Protein AF-A0A7X7JDM5-F1 (afdb_monomer)

Mean predicted aligned error: 3.54 Å

Nearest PDB structures (foldseek):
  2af5-assembly1_A  TM=2.008E-01  e=2.464E-03  Borreliella burgdorferi
  6idc-assembly1_A-2  TM=2.514E-01  e=3.169E-02  Borreliella burgdorferi
  3cka-assembly1_A  TM=1.750E-01  e=9.526E-03  Borreliella burgdorferi
  2oy8-assembly1_A  TM=1.590E-01  e=1.495E-02  Borreliella burgdorferi
  2oy5-assembly1_O  TM=1.829E-01  e=4.499E-02  Borreliella burgdorferi

Radius of gyration: 18.06 Å; Cα contacts (8 Å, |Δi|>4): 677; chains: 1; bounding box: 45×41×47 Å

Solvent-accessible surface area (backbone atoms only — not comparable to full-atom values): 13714 Å² total; per-residue (Å²): 126,82,76,71,42,27,34,27,37,11,49,51,36,39,36,41,38,48,88,59,47,26,42,39,38,36,57,38,81,92,75,41,22,31,38,42,37,34,24,36,46,84,77,36,23,23,43,29,39,39,37,28,26,54,60,33,65,50,80,84,40,59,49,81,43,78,42,29,20,34,69,31,99,68,72,48,55,72,44,72,72,42,44,67,43,51,75,29,71,51,55,46,78,44,69,52,100,65,31,32,38,43,36,37,76,89,70,54,69,47,62,21,37,60,59,44,74,59,58,78,65,68,30,60,46,80,60,67,68,33,47,97,89,40,38,28,59,33,61,49,28,44,56,26,25,74,43,79,38,68,56,99,89,34,61,34,36,41,38,39,20,54,91,52,38,41,36,37,42,36,58,53,95,98,45,54,42,36,36,38,24,30,31,44,68,39,74,56,29,40,38,36,35,69,45,30,37,40,61,78,25,24,27,36,43,85,54,35,48,61,59,61,50,83,62,84,80,65,78,83,59,48,37,77,89,30,42,36,78,56,96,70,36,40,28,30,7,45,64,48,77,39,52,54,38,41,32,30,23,30,65,96,81,39,74,45,75,50,54,59,61,91,127

Structure (mmCIF, N/CA/C/O backbone):
data_AF-A0A7X7JDM5-F1
#
_entry.id   AF-A0A7X7JDM5-F1
#
loop_
_atom_site.group_PDB
_atom_site.id
_atom_site.type_symbol
_atom_site.label_atom_id
_atom_site.label_alt_id
_atom_site.label_comp_id
_atom_site.label_asym_id
_atom_site.label_entity_id
_atom_site.label_seq_id
_atom_site.pdbx_PDB_ins_code
_atom_site.Cartn_x
_atom_site.Cartn_y
_atom_site.Cartn_z
_atom_site.occupancy
_atom_site.B_iso_or_equiv
_atom_site.auth_seq_id
_atom_site.auth_comp_id
_atom_site.auth_asym_id
_atom_site.auth_atom_id
_atom_site.pdbx_PDB_model_num
ATOM 1 N N . MET A 1 1 ? 1.229 -15.085 21.191 1.00 55.16 1 MET A N 1
ATOM 2 C CA . MET A 1 1 ? 2.298 -15.126 20.167 1.00 55.16 1 MET A CA 1
ATOM 3 C C . MET A 1 1 ? 2.281 -13.781 19.463 1.00 55.16 1 MET A C 1
ATOM 5 O O . MET A 1 1 ? 1.194 -13.243 19.312 1.00 55.16 1 MET A O 1
ATOM 9 N N . SER A 1 2 ? 3.430 -13.193 19.130 1.00 82.12 2 SER A N 1
ATOM 10 C CA . SER A 1 2 ? 3.465 -11.949 18.348 1.00 82.12 2 SER A CA 1
ATOM 11 C C . SER A 1 2 ? 3.088 -12.244 16.898 1.00 82.12 2 SER A C 1
ATOM 13 O O . SER A 1 2 ? 3.477 -13.289 16.378 1.00 82.12 2 SER A O 1
ATOM 15 N N . VAL A 1 3 ? 2.356 -11.338 16.253 1.00 92.88 3 VAL A N 1
ATOM 16 C CA . VAL A 1 3 ? 2.038 -11.444 14.824 1.00 92.88 3 VAL A CA 1
ATOM 17 C C . VAL A 1 3 ? 3.336 -11.318 14.014 1.00 92.88 3 VAL A C 1
ATOM 19 O O . VAL A 1 3 ? 4.064 -10.343 14.209 1.00 92.88 3 VAL A O 1
ATOM 22 N N . PRO A 1 4 ? 3.679 -12.293 13.151 1.00 94.88 4 PRO A N 1
ATOM 23 C CA . PRO A 1 4 ? 4.859 -12.203 12.294 1.00 94.88 4 PRO A CA 1
ATOM 24 C C . PRO A 1 4 ? 4.813 -11.004 11.341 1.00 94.88 4 PRO A C 1
ATOM 26 O O . PRO A 1 4 ? 3.735 -10.556 10.944 1.00 94.88 4 PRO A O 1
ATOM 29 N N . TYR A 1 5 ? 5.981 -10.534 10.901 1.00 97.75 5 TYR A N 1
ATOM 30 C CA . TYR A 1 5 ? 6.046 -9.566 9.809 1.00 97.75 5 TYR A CA 1
ATOM 31 C C . TYR A 1 5 ? 5.529 -10.193 8.518 1.00 97.75 5 TYR A C 1
ATOM 33 O O . TYR A 1 5 ? 5.854 -11.340 8.179 1.00 97.75 5 TYR A O 1
ATOM 41 N N . GLY A 1 6 ? 4.694 -9.442 7.817 1.00 98.19 6 GLY A N 1
ATOM 42 C CA . GLY A 1 6 ? 3.984 -9.978 6.676 1.00 98.19 6 GLY A CA 1
ATOM 43 C C . GLY A 1 6 ? 2.835 -9.111 6.206 1.00 98.19 6 GLY A C 1
ATOM 44 O O . GLY A 1 6 ? 2.530 -8.061 6.773 1.00 98.19 6 GLY A O 1
ATOM 45 N N . VAL A 1 7 ? 2.202 -9.603 5.151 1.00 98.75 7 VAL A N 1
ATOM 46 C CA . VAL A 1 7 ? 0.957 -9.089 4.593 1.00 98.75 7 VAL A CA 1
ATOM 47 C C . VAL A 1 7 ? -0.150 -10.082 4.917 1.00 98.75 7 VAL A C 1
ATOM 49 O O . VAL A 1 7 ? -0.008 -11.272 4.641 1.00 98.75 7 VAL A O 1
ATOM 52 N N . TYR A 1 8 ? -1.257 -9.589 5.458 1.00 98.75 8 TYR A N 1
ATOM 53 C CA . TYR A 1 8 ? -2.436 -10.360 5.826 1.00 98.75 8 TYR A CA 1
ATOM 54 C C . TYR A 1 8 ? -3.648 -9.806 5.092 1.00 98.75 8 TYR A C 1
ATOM 56 O O . TYR A 1 8 ? -3.922 -8.610 5.164 1.00 98.75 8 TYR A O 1
ATOM 64 N N . ILE A 1 9 ? -4.391 -10.666 4.400 1.00 98.88 9 ILE A N 1
ATOM 65 C CA . ILE A 1 9 ? -5.474 -10.242 3.510 1.00 98.88 9 ILE A CA 1
ATOM 66 C C . ILE A 1 9 ? -6.743 -11.020 3.839 1.00 98.88 9 ILE A C 1
ATOM 68 O O . ILE A 1 9 ? -6.756 -12.250 3.875 1.00 98.88 9 ILE A O 1
ATOM 72 N N . GLY A 1 10 ? -7.823 -10.289 4.092 1.00 98.56 10 GLY A N 1
ATOM 73 C CA . GLY A 1 10 ? -9.180 -10.807 4.210 1.00 98.56 10 GLY A CA 1
ATOM 74 C C . GLY A 1 10 ? -10.075 -10.234 3.115 1.00 98.56 10 GLY A C 1
ATOM 75 O O . GLY A 1 10 ? -9.623 -9.504 2.237 1.00 98.56 10 GLY A O 1
ATOM 76 N N . ARG A 1 11 ? -11.370 -10.559 3.155 1.00 98.19 11 ARG A N 1
ATOM 77 C CA . ARG A 1 11 ? -12.345 -10.055 2.169 1.00 98.19 11 ARG A CA 1
ATOM 78 C C . ARG A 1 11 ? -12.493 -8.533 2.224 1.00 98.19 11 ARG A C 1
ATOM 80 O O . ARG A 1 11 ? -12.525 -7.883 1.185 1.00 98.19 11 ARG A O 1
ATOM 87 N N . ASP A 1 12 ? -12.568 -8.000 3.437 1.00 98.25 12 ASP A N 1
ATOM 88 C CA . ASP A 1 12 ? -12.869 -6.595 3.724 1.00 98.25 12 ASP A CA 1
ATOM 89 C C . ASP A 1 12 ? -11.773 -5.950 4.587 1.00 98.25 12 ASP A C 1
ATOM 91 O O . ASP A 1 12 ? -11.986 -4.893 5.170 1.00 98.25 12 ASP A O 1
ATOM 95 N N . VAL A 1 13 ? -10.592 -6.579 4.668 1.00 98.62 13 VAL A N 1
ATOM 96 C CA . VAL A 1 13 ? -9.445 -6.104 5.452 1.00 98.62 13 VAL A CA 1
ATOM 97 C C . VAL A 1 13 ? -8.118 -6.432 4.759 1.00 98.62 13 VAL A C 1
ATOM 99 O O . VAL A 1 13 ? -7.996 -7.461 4.094 1.00 98.62 13 VAL A O 1
ATOM 102 N N . GLU A 1 14 ? -7.115 -5.582 4.944 1.00 98.69 14 GLU A N 1
ATOM 103 C CA . GLU A 1 14 ? -5.720 -5.827 4.573 1.00 98.69 14 GLU A CA 1
ATOM 104 C C . GLU A 1 14 ? -4.796 -5.194 5.604 1.00 98.69 14 GLU A C 1
ATOM 106 O O . GLU A 1 14 ? -4.995 -4.041 5.980 1.00 98.69 14 GLU A O 1
ATOM 111 N N . VAL A 1 15 ? -3.802 -5.939 6.079 1.00 98.75 15 VAL A N 1
ATOM 112 C CA . VAL A 1 15 ? -2.857 -5.478 7.097 1.00 98.75 15 VAL A CA 1
ATOM 113 C C . VAL A 1 15 ? -1.441 -5.812 6.661 1.00 98.75 15 VAL A C 1
ATOM 115 O O . VAL A 1 15 ? -1.141 -6.962 6.356 1.00 98.75 15 VAL A O 1
ATOM 118 N N . VAL A 1 16 ? -0.550 -4.826 6.685 1.00 98.75 16 VAL A N 1
ATOM 119 C CA . VAL A 1 16 ? 0.894 -5.040 6.563 1.00 98.75 16 VAL A CA 1
ATOM 120 C C . VAL A 1 16 ? 1.554 -4.732 7.899 1.00 98.75 16 VAL A C 1
ATOM 122 O O . VAL A 1 16 ? 1.353 -3.657 8.462 1.00 98.75 16 VAL A O 1
ATOM 125 N N . VAL A 1 17 ? 2.323 -5.690 8.414 1.00 98.50 17 VAL A N 1
ATOM 126 C CA . VAL A 1 17 ? 3.013 -5.612 9.707 1.00 98.50 17 VAL A CA 1
ATOM 127 C C . VAL A 1 17 ? 4.519 -5.595 9.458 1.00 98.50 17 VAL A C 1
ATOM 129 O O . VAL A 1 17 ? 5.059 -6.516 8.842 1.00 98.50 17 VAL A O 1
ATOM 132 N N . THR A 1 18 ? 5.205 -4.566 9.954 1.00 98.31 18 THR A N 1
ATOM 133 C CA . THR A 1 18 ? 6.674 -4.443 9.922 1.00 98.31 18 THR A CA 1
ATOM 134 C C . THR A 1 18 ? 7.222 -4.248 11.334 1.00 98.31 18 THR A C 1
ATOM 136 O O . THR A 1 18 ? 6.468 -4.255 12.297 1.00 98.31 18 THR A O 1
ATOM 139 N N . ALA A 1 19 ? 8.534 -4.062 11.495 1.00 97.06 19 ALA A N 1
ATOM 140 C CA . ALA A 1 19 ? 9.116 -3.834 12.818 1.00 97.06 19 ALA A CA 1
ATOM 141 C C . ALA A 1 19 ? 8.667 -2.517 13.480 1.00 97.06 19 ALA A C 1
ATOM 143 O O . ALA A 1 19 ? 8.583 -2.457 14.703 1.00 97.06 19 ALA A O 1
ATOM 144 N N . GLN A 1 20 ? 8.414 -1.468 12.691 1.00 95.94 20 GLN A N 1
ATOM 145 C CA . GLN A 1 20 ? 8.077 -0.133 13.204 1.00 95.94 20 GLN A CA 1
ATOM 146 C C . GLN A 1 20 ? 6.612 0.213 12.968 1.00 95.94 20 GLN A C 1
ATOM 148 O O . GLN A 1 20 ? 5.929 0.664 13.879 1.00 95.94 20 GLN A O 1
ATOM 153 N N . HIS A 1 21 ? 6.094 -0.064 11.772 1.00 97.88 21 HIS A N 1
ATOM 154 C CA . HIS A 1 21 ? 4.777 0.403 11.357 1.00 97.88 21 HIS A CA 1
ATOM 155 C C . HIS A 1 21 ? 3.860 -0.740 10.948 1.00 97.88 21 HIS A C 1
ATOM 157 O O . HIS A 1 21 ? 4.265 -1.657 10.228 1.00 97.88 21 HIS A O 1
ATOM 163 N N . THR A 1 22 ? 2.609 -0.639 11.383 1.00 98.56 22 THR A N 1
ATOM 164 C CA . THR A 1 22 ? 1.521 -1.483 10.906 1.00 98.56 22 THR A CA 1
ATOM 165 C C . THR A 1 22 ? 0.514 -0.600 10.190 1.00 98.56 22 THR A C 1
ATOM 167 O O . THR A 1 22 ? 0.064 0.403 10.746 1.00 98.56 22 THR A O 1
ATOM 170 N N . ILE A 1 23 ? 0.167 -0.959 8.956 1.00 98.81 23 ILE A N 1
ATOM 171 C CA . ILE A 1 23 ? -0.891 -0.287 8.200 1.00 98.81 23 ILE A CA 1
ATOM 172 C C . ILE A 1 23 ? -2.045 -1.265 8.050 1.00 98.81 23 ILE A C 1
ATOM 174 O O . ILE A 1 23 ? -1.833 -2.396 7.621 1.00 98.81 23 ILE A O 1
ATOM 178 N N . ALA A 1 24 ? -3.253 -0.829 8.393 1.00 98.69 24 ALA A N 1
ATOM 179 C CA . ALA A 1 24 ? -4.475 -1.598 8.220 1.00 98.69 24 ALA A CA 1
ATOM 180 C C . ALA A 1 24 ? -5.470 -0.824 7.354 1.00 98.69 24 ALA A C 1
ATOM 182 O O . ALA A 1 24 ? -5.701 0.363 7.573 1.00 98.69 24 ALA A O 1
ATOM 183 N N . PHE A 1 25 ? -6.092 -1.517 6.413 1.00 98.69 25 PHE A N 1
ATOM 184 C CA . PHE A 1 25 ? -7.165 -1.028 5.561 1.00 98.69 25 PHE A CA 1
ATOM 185 C C . PHE A 1 25 ? -8.391 -1.896 5.806 1.00 98.69 25 PHE A C 1
ATOM 187 O O . PHE A 1 25 ? -8.260 -3.117 5.852 1.00 98.69 25 PHE A O 1
ATOM 194 N N . ARG A 1 26 ? -9.578 -1.303 5.939 1.00 98.00 26 ARG A N 1
ATOM 195 C CA . ARG A 1 26 ? -10.828 -2.069 5.994 1.00 98.00 26 ARG A CA 1
ATOM 196 C C . ARG A 1 26 ? -11.996 -1.387 5.306 1.00 98.00 26 ARG A C 1
ATOM 198 O O . ARG A 1 26 ? -12.042 -0.161 5.181 1.00 98.00 26 ARG A O 1
ATOM 205 N N . ARG A 1 27 ? -12.985 -2.198 4.949 1.00 98.06 27 ARG A N 1
ATOM 206 C CA . ARG A 1 27 ? -14.367 -1.773 4.735 1.00 98.06 27 ARG A CA 1
ATOM 207 C C . ARG A 1 27 ? -15.170 -2.102 5.988 1.00 98.06 27 ARG A C 1
ATOM 209 O O . ARG A 1 27 ? -15.166 -3.244 6.425 1.00 98.06 27 ARG A O 1
ATOM 216 N N . SER A 1 28 ? -15.868 -1.105 6.527 1.00 96.56 28 SER A N 1
ATOM 217 C CA . SER A 1 28 ? -16.866 -1.309 7.576 1.00 96.56 28 SER A CA 1
ATOM 218 C C . SER A 1 28 ? -18.257 -1.313 6.959 1.00 96.56 28 SER A C 1
ATOM 220 O O . SER A 1 28 ? -18.746 -0.266 6.520 1.00 96.56 28 SER A O 1
ATOM 222 N N . ASP A 1 29 ? -18.908 -2.474 6.937 1.00 88.31 29 ASP A N 1
ATOM 223 C CA . ASP A 1 29 ? -20.275 -2.599 6.415 1.00 88.31 29 ASP A CA 1
ATOM 224 C C . ASP A 1 29 ? -21.292 -2.002 7.393 1.00 88.31 29 ASP A C 1
ATOM 226 O O . ASP A 1 29 ? -22.235 -1.323 6.987 1.00 88.31 29 ASP A O 1
ATOM 230 N N . ALA A 1 30 ? -21.067 -2.195 8.697 1.00 90.56 30 ALA A N 1
ATOM 231 C CA . ALA A 1 30 ? -21.907 -1.618 9.743 1.00 90.56 30 ALA A CA 1
ATOM 232 C C . ALA A 1 30 ? -21.808 -0.084 9.780 1.00 90.56 30 ALA A C 1
ATOM 234 O O . ALA A 1 30 ? -22.804 0.600 10.022 1.00 90.56 30 ALA A O 1
ATOM 235 N N . GLY A 1 31 ? -20.607 0.455 9.541 1.00 90.19 31 GLY A N 1
ATOM 236 C CA . GLY A 1 31 ? -20.342 1.891 9.531 1.00 90.19 31 GLY A CA 1
ATOM 237 C C . GLY A 1 31 ? -20.586 2.582 8.186 1.00 90.19 31 GLY A C 1
ATOM 238 O O . GLY A 1 31 ? -20.735 3.804 8.154 1.00 90.19 31 GLY A O 1
ATOM 239 N N . GLY A 1 32 ? -20.619 1.834 7.079 1.00 94.44 32 GLY A N 1
ATOM 240 C CA . GLY A 1 32 ? -20.774 2.379 5.727 1.00 94.44 32 GLY A CA 1
ATOM 241 C C . GLY A 1 32 ? -19.583 3.222 5.255 1.00 94.44 32 GLY A C 1
ATOM 242 O O . GLY A 1 32 ? -19.769 4.186 4.507 1.00 94.44 32 GLY A O 1
ATOM 243 N N . PHE A 1 33 ? -18.364 2.903 5.700 1.00 96.69 33 PHE A N 1
ATOM 244 C CA . PHE A 1 33 ? -17.143 3.647 5.369 1.00 96.69 33 PHE A CA 1
ATOM 245 C C . PHE A 1 33 ? -15.963 2.724 5.046 1.00 96.69 33 PHE A C 1
ATOM 247 O O . PHE A 1 33 ? -15.939 1.553 5.419 1.00 96.69 33 PHE A O 1
ATOM 254 N N . LEU A 1 34 ? -14.955 3.274 4.370 1.00 98.00 34 LEU A N 1
ATOM 255 C CA . LEU A 1 34 ? -13.611 2.697 4.311 1.00 98.00 34 LEU A CA 1
ATOM 256 C C . LEU A 1 34 ? -12.733 3.354 5.368 1.00 98.00 34 LEU A C 1
ATOM 258 O O . LEU A 1 34 ? -12.869 4.556 5.600 1.00 98.00 34 LEU A O 1
ATOM 262 N N . GLU A 1 35 ? -11.832 2.595 5.978 1.00 98.19 35 GLU A N 1
ATOM 263 C CA . GLU A 1 35 ? -10.876 3.090 6.965 1.00 98.19 35 GLU A CA 1
ATOM 264 C C . GLU A 1 35 ? -9.454 2.653 6.614 1.00 98.19 35 GLU A C 1
ATOM 266 O O . GLU A 1 35 ? -9.226 1.488 6.303 1.00 98.19 35 GLU A O 1
ATOM 271 N N . SER A 1 36 ? -8.508 3.586 6.698 1.00 98.56 36 SER A N 1
ATOM 272 C CA . SER A 1 36 ? -7.077 3.293 6.771 1.00 98.56 36 SER A CA 1
ATOM 273 C C . SER A 1 36 ? -6.555 3.708 8.133 1.00 98.56 36 SER A C 1
ATOM 275 O O . SER A 1 36 ? -6.893 4.796 8.607 1.00 98.56 36 SER A O 1
ATOM 277 N N . THR A 1 37 ? -5.655 2.917 8.697 1.00 98.38 37 THR A N 1
ATOM 278 C CA . THR A 1 37 ? -5.018 3.181 9.984 1.00 98.38 37 THR A CA 1
ATOM 279 C C . THR A 1 37 ? -3.521 2.917 9.885 1.00 98.38 37 THR A C 1
ATOM 281 O O . THR A 1 37 ? -3.113 1.880 9.372 1.00 98.38 37 THR A O 1
ATOM 284 N N . LEU A 1 38 ? -2.714 3.839 10.404 1.00 98.62 38 LEU A N 1
ATOM 285 C CA . LEU A 1 38 ? -1.277 3.695 10.617 1.00 98.62 38 LEU A CA 1
ATOM 286 C C . LEU A 1 38 ? -1.004 3.621 12.120 1.00 98.62 38 LEU A C 1
ATOM 288 O O . LEU A 1 38 ? -1.433 4.500 12.874 1.00 98.62 38 LEU A O 1
ATOM 292 N N . LEU A 1 39 ? -0.270 2.596 12.535 1.00 98.00 39 LEU A N 1
ATOM 293 C CA . LEU A 1 39 ? 0.058 2.302 13.926 1.00 98.00 39 LEU A CA 1
ATOM 294 C C . LEU A 1 39 ? 1.567 2.207 14.126 1.00 98.00 39 LEU A C 1
ATOM 296 O O . LEU A 1 39 ? 2.280 1.742 13.232 1.00 98.00 39 LEU A O 1
ATOM 300 N N . ASP A 1 40 ? 2.017 2.535 15.334 1.00 96.81 40 ASP A N 1
ATOM 301 C CA . ASP A 1 40 ? 3.272 1.992 15.852 1.00 96.81 40 ASP A CA 1
ATOM 302 C C . ASP A 1 40 ? 3.071 0.498 16.142 1.00 96.81 40 ASP A C 1
ATOM 304 O O . ASP A 1 40 ? 2.094 0.105 16.780 1.00 96.81 40 ASP A O 1
ATOM 308 N N . THR A 1 41 ? 3.966 -0.358 15.652 1.00 96.12 41 THR A N 1
ATOM 309 C CA . THR A 1 41 ? 3.780 -1.815 15.772 1.00 96.12 41 THR A CA 1
ATOM 310 C C . THR A 1 41 ? 4.027 -2.318 17.189 1.00 96.12 41 THR A C 1
ATOM 312 O O . THR A 1 41 ? 3.394 -3.282 17.614 1.00 96.12 41 THR A O 1
ATOM 315 N N . ALA A 1 42 ? 4.939 -1.691 17.931 1.00 93.12 42 ALA A N 1
ATOM 316 C CA . ALA A 1 42 ? 5.314 -2.156 19.259 1.00 93.12 42 ALA A CA 1
ATOM 317 C C . ALA A 1 42 ? 4.255 -1.791 20.308 1.00 93.12 42 ALA A C 1
ATOM 319 O O . ALA A 1 42 ? 3.949 -2.609 21.176 1.00 93.12 42 ALA A O 1
ATOM 320 N N . SER A 1 43 ? 3.697 -0.579 20.236 1.00 92.69 43 SER A N 1
ATOM 321 C CA . SER A 1 43 ? 2.680 -0.091 21.174 1.00 92.69 43 SER A CA 1
ATOM 322 C C . SER A 1 43 ? 1.240 -0.302 20.697 1.00 92.69 43 SER A C 1
ATOM 324 O O . SER A 1 43 ? 0.318 -0.189 21.505 1.00 92.69 43 SER A O 1
ATOM 326 N N . ALA A 1 44 ? 1.038 -0.603 19.407 1.00 92.69 44 ALA A N 1
ATOM 327 C CA . ALA A 1 44 ? -0.261 -0.605 18.727 1.00 92.69 44 ALA A CA 1
ATOM 328 C C . ALA A 1 44 ? -0.989 0.756 18.767 1.00 92.69 44 ALA A C 1
ATOM 330 O O . ALA A 1 44 ? -2.188 0.837 18.488 1.00 92.69 44 ALA A O 1
ATOM 331 N N . GLU A 1 45 ? -0.287 1.839 19.112 1.00 96.12 45 GLU A N 1
ATOM 332 C CA . GLU A 1 45 ? -0.873 3.173 19.190 1.00 96.12 45 GLU A CA 1
ATOM 333 C C . GLU A 1 45 ? -1.119 3.756 17.797 1.00 96.12 45 GLU A C 1
ATOM 335 O O . GLU A 1 45 ? -0.271 3.710 16.905 1.00 96.12 45 GLU A O 1
ATOM 340 N N . CYS A 1 46 ? -2.292 4.361 17.620 1.00 97.81 46 CYS A N 1
ATOM 341 C CA . CYS A 1 46 ? -2.667 5.025 16.382 1.00 97.81 46 CYS A CA 1
ATOM 342 C C . CYS A 1 46 ? -1.840 6.290 16.137 1.00 97.81 46 CYS A C 1
ATOM 344 O O . CYS A 1 46 ? -1.962 7.282 16.859 1.00 97.81 46 CYS A O 1
ATOM 346 N N . ILE A 1 47 ? -1.081 6.284 15.045 1.00 97.62 47 ILE A N 1
ATOM 347 C CA . ILE A 1 47 ? -0.355 7.441 14.515 1.00 97.62 47 ILE A CA 1
ATOM 348 C C . ILE A 1 47 ? -1.253 8.224 13.554 1.00 97.62 47 ILE A C 1
ATOM 350 O O . ILE A 1 47 ? -1.253 9.456 13.542 1.00 97.62 47 ILE A O 1
ATOM 354 N N . GLY A 1 48 ? -2.049 7.516 12.755 1.00 97.81 48 GLY A N 1
ATOM 355 C CA . GLY A 1 48 ? -2.899 8.112 11.737 1.00 97.81 48 GLY A CA 1
ATOM 356 C C . GLY A 1 48 ? -4.127 7.276 11.448 1.00 97.81 48 GLY A C 1
ATOM 357 O O . GLY A 1 48 ? -4.071 6.053 11.472 1.00 97.81 48 GLY A O 1
ATOM 358 N N . VAL A 1 49 ? -5.232 7.936 11.126 1.00 98.06 49 VAL A N 1
ATOM 359 C CA . VAL A 1 49 ? -6.467 7.273 10.712 1.00 98.06 49 VAL A CA 1
ATOM 360 C C . VAL A 1 49 ? -7.221 8.135 9.706 1.00 98.06 49 VAL A C 1
ATOM 362 O O . VAL A 1 49 ? -7.280 9.359 9.839 1.00 98.06 49 VAL A O 1
ATOM 365 N N . CYS A 1 50 ? -7.815 7.500 8.701 1.00 97.69 50 CYS A N 1
ATOM 366 C CA . CYS A 1 50 ? -8.659 8.134 7.699 1.00 97.69 50 CYS A CA 1
ATOM 367 C C . CYS A 1 50 ? -9.902 7.285 7.442 1.00 97.69 50 CYS A C 1
ATOM 369 O O . CYS A 1 50 ? -9.785 6.111 7.111 1.00 97.69 50 CYS A O 1
ATOM 371 N N . ARG A 1 51 ? -11.083 7.895 7.531 1.00 97.19 51 ARG A N 1
ATOM 372 C CA . ARG A 1 51 ? -12.372 7.327 7.154 1.00 97.19 51 ARG A CA 1
ATOM 373 C C . ARG A 1 51 ? -12.974 8.107 5.997 1.00 97.19 51 ARG A C 1
ATOM 375 O O . ARG A 1 51 ? -13.051 9.337 6.040 1.00 97.19 51 ARG A O 1
ATOM 382 N N . THR A 1 52 ? -13.467 7.382 5.006 1.00 97.00 52 THR A N 1
ATOM 383 C CA . THR A 1 52 ? -14.198 7.946 3.868 1.00 97.00 52 THR A CA 1
ATOM 384 C C . THR A 1 52 ? -15.526 7.238 3.693 1.00 97.00 52 THR A C 1
ATOM 386 O O . THR A 1 52 ? -15.562 6.009 3.723 1.00 97.00 52 THR A O 1
ATOM 389 N N . ALA A 1 53 ? -16.592 7.996 3.457 1.00 95.31 53 ALA A N 1
ATOM 390 C CA . ALA A 1 53 ? -17.915 7.444 3.183 1.00 95.31 53 ALA A CA 1
ATOM 391 C C . ALA A 1 53 ? -18.511 8.033 1.890 1.00 95.31 53 ALA A C 1
ATOM 393 O O . ALA A 1 53 ? -18.217 9.189 1.558 1.00 95.31 53 ALA A O 1
ATOM 394 N N . PRO A 1 54 ? -19.377 7.286 1.182 1.00 93.19 54 PRO A N 1
ATOM 395 C CA . PRO A 1 54 ? -19.746 5.890 1.453 1.00 93.19 54 PRO A CA 1
ATOM 396 C C . PRO A 1 54 ? -18.614 4.904 1.113 1.00 93.19 54 PRO A C 1
ATOM 398 O O . PRO A 1 54 ? -17.631 5.274 0.469 1.00 93.19 54 PRO A O 1
ATOM 401 N N . CYS A 1 55 ? -18.742 3.650 1.551 1.00 88.44 55 CYS A N 1
ATOM 402 C CA . CYS A 1 55 ? -17.930 2.566 1.006 1.00 88.44 55 CYS A CA 1
ATOM 403 C C . CYS A 1 55 ? -18.330 2.309 -0.459 1.00 88.44 55 CYS A C 1
ATOM 405 O O . CYS A 1 55 ? -19.510 2.130 -0.762 1.00 88.44 55 CYS A O 1
ATOM 407 N N . CYS A 1 56 ? -17.357 2.287 -1.373 1.00 91.56 56 CYS A N 1
ATOM 408 C CA . CYS A 1 56 ? -17.605 1.980 -2.782 1.00 91.56 56 CYS A CA 1
ATOM 409 C C . CYS A 1 56 ? -16.737 0.809 -3.247 1.00 91.56 56 CY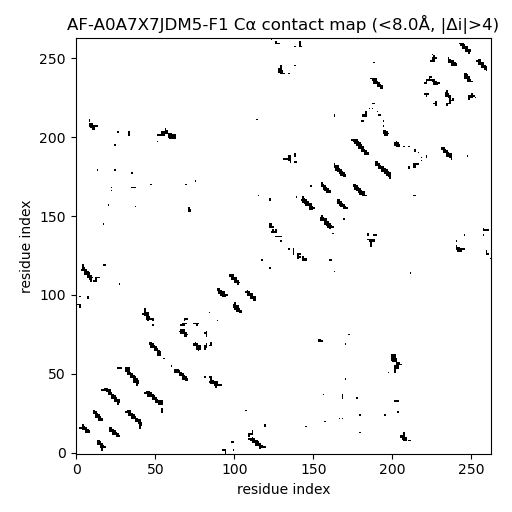S A C 1
ATOM 411 O O . CYS A 1 56 ? -15.566 0.687 -2.878 1.00 91.56 56 CYS A O 1
ATOM 413 N N . THR A 1 57 ? -17.321 -0.022 -4.106 1.00 92.69 57 THR A N 1
ATOM 414 C CA . THR A 1 57 ? -16.639 -1.071 -4.881 1.00 92.69 57 THR A CA 1
ATOM 415 C C . THR A 1 57 ? -16.392 -0.662 -6.329 1.00 92.69 57 THR A C 1
ATOM 417 O O . THR A 1 57 ? -15.807 -1.422 -7.094 1.00 92.69 57 THR A O 1
ATOM 420 N N . GLU A 1 58 ? -16.817 0.543 -6.705 1.00 90.44 58 GLU A N 1
ATOM 421 C CA . GLU A 1 58 ? -16.614 1.131 -8.023 1.00 90.44 58 GLU A CA 1
ATOM 422 C C . GLU A 1 58 ? -15.490 2.169 -7.957 1.00 90.44 58 GLU A C 1
ATOM 424 O O . GLU A 1 58 ? -15.459 3.024 -7.065 1.00 90.44 58 GLU A O 1
ATOM 429 N N . MET A 1 59 ? -14.545 2.088 -8.895 1.00 89.25 59 MET A N 1
ATOM 430 C CA . MET A 1 59 ? -13.469 3.073 -9.012 1.00 89.25 59 MET A CA 1
ATOM 431 C C . MET A 1 59 ? -14.016 4.435 -9.453 1.00 89.25 59 MET A C 1
ATOM 433 O O . MET A 1 59 ? -15.062 4.531 -10.090 1.00 89.25 59 MET A O 1
ATOM 437 N N . ARG A 1 60 ? -13.246 5.496 -9.192 1.00 87.50 60 ARG A N 1
ATOM 438 C CA . ARG A 1 60 ? -13.505 6.887 -9.606 1.00 87.50 60 ARG A CA 1
ATOM 439 C C . ARG A 1 60 ? -14.733 7.527 -8.958 1.00 87.50 60 ARG A C 1
ATOM 441 O O . ARG A 1 60 ? -15.131 8.617 -9.361 1.00 87.50 60 ARG A O 1
ATOM 448 N N . MET A 1 61 ? -15.282 6.895 -7.924 1.00 90.88 61 MET A N 1
ATOM 449 C CA . MET A 1 61 ? -16.352 7.461 -7.112 1.00 90.88 61 MET A CA 1
ATOM 450 C C . MET A 1 61 ? -15.759 8.352 -6.016 1.00 90.88 61 MET A C 1
ATOM 452 O O . MET A 1 61 ? -15.084 7.836 -5.116 1.00 90.88 61 MET A O 1
ATOM 456 N N . PRO A 1 62 ? -15.975 9.682 -6.067 1.00 92.12 62 PRO A N 1
ATOM 457 C CA . PRO A 1 62 ? -15.464 10.569 -5.039 1.00 92.12 62 PRO A CA 1
ATOM 458 C C . PRO A 1 62 ? -16.201 10.319 -3.717 1.00 92.12 62 PRO A C 1
ATOM 460 O O . PRO A 1 62 ? -17.426 10.162 -3.714 1.00 92.12 62 PRO A O 1
ATOM 463 N N . PRO A 1 63 ? -15.490 10.303 -2.581 1.00 93.00 63 PRO A N 1
ATOM 464 C CA . PRO A 1 63 ? -16.141 10.232 -1.284 1.00 93.00 63 PRO A CA 1
ATOM 465 C C . PRO A 1 63 ? -16.965 11.485 -1.013 1.00 93.00 63 PRO A C 1
ATOM 467 O O . PRO A 1 63 ? -16.598 12.601 -1.382 1.00 93.00 63 PRO A O 1
ATOM 470 N N . GLN A 1 64 ? -18.067 11.284 -0.303 1.00 94.62 64 GLN A N 1
ATOM 471 C CA . GLN A 1 64 ? -18.951 12.351 0.153 1.00 94.62 64 GLN A CA 1
ATOM 472 C C . GLN A 1 64 ? -18.457 12.977 1.459 1.00 94.62 64 GLN A C 1
ATOM 474 O O . GLN A 1 64 ? -18.791 14.121 1.760 1.00 94.62 64 GLN A O 1
ATOM 479 N N . SER A 1 65 ? -17.660 12.245 2.242 1.00 94.62 65 SER A N 1
ATOM 480 C CA . SER A 1 65 ? -17.068 12.757 3.474 1.00 94.62 65 SER A CA 1
ATOM 481 C C . SER A 1 65 ? -15.666 12.212 3.724 1.00 94.62 65 SER A C 1
ATOM 483 O O . SER A 1 65 ? -15.327 11.092 3.336 1.00 94.62 65 SER A O 1
ATOM 485 N N . TRP A 1 66 ? -14.874 13.036 4.410 1.00 95.25 66 TRP A N 1
ATOM 486 C CA . TRP A 1 66 ? -13.544 12.717 4.909 1.00 95.25 66 TRP A CA 1
ATOM 487 C C . TRP A 1 66 ? -13.498 12.993 6.397 1.00 95.25 66 TRP A C 1
ATOM 489 O O . TRP A 1 66 ? -13.780 14.110 6.835 1.00 95.25 66 TRP A O 1
ATOM 499 N N . ARG A 1 67 ? -13.097 11.990 7.168 1.00 96.25 67 ARG A N 1
ATOM 500 C CA . ARG A 1 67 ? -12.799 12.142 8.587 1.00 96.25 67 ARG A CA 1
ATOM 501 C C . ARG A 1 67 ? -11.422 11.573 8.837 1.00 96.25 67 ARG A C 1
ATOM 503 O O . ARG A 1 67 ? -11.150 10.454 8.431 1.00 96.25 67 ARG A O 1
ATOM 510 N N . TYR A 1 68 ? -10.533 12.323 9.459 1.00 96.94 68 TYR A N 1
ATOM 511 C CA . TYR A 1 68 ? -9.155 11.883 9.618 1.00 96.94 68 TYR A CA 1
ATOM 512 C C . TYR A 1 68 ? -8.512 12.498 10.847 1.00 96.94 68 TYR A C 1
ATOM 514 O O . TYR A 1 68 ? -8.937 13.547 11.333 1.00 96.94 68 TYR A O 1
ATOM 522 N N . ALA A 1 69 ? -7.463 11.851 11.331 1.00 96.88 69 ALA A N 1
ATOM 523 C CA . ALA A 1 69 ? -6.534 12.420 12.286 1.00 96.88 69 ALA A CA 1
ATOM 524 C C . ALA A 1 69 ? -5.132 11.884 12.021 1.00 96.88 69 ALA A C 1
ATOM 526 O O . ALA A 1 69 ? -4.969 10.750 11.577 1.00 96.88 69 ALA A O 1
ATOM 527 N N . PHE A 1 70 ? -4.122 12.704 12.287 1.00 96.62 70 PHE A N 1
ATOM 528 C CA . PHE A 1 70 ? -2.733 12.322 12.097 1.00 96.62 70 PHE A CA 1
ATOM 529 C C . PHE A 1 70 ? -1.823 13.038 13.089 1.00 96.62 70 PHE A C 1
ATOM 531 O O . PHE A 1 70 ? -1.893 14.263 13.245 1.00 96.62 70 PHE A O 1
ATOM 538 N N . ALA A 1 71 ? -0.958 12.269 13.742 1.00 90.81 71 ALA A N 1
ATOM 539 C CA . ALA A 1 71 ? 0.072 12.745 14.649 1.00 90.81 71 ALA A CA 1
ATOM 540 C C . ALA A 1 71 ? 1.336 13.173 13.874 1.00 90.81 71 ALA A C 1
ATOM 542 O O . ALA A 1 71 ? 2.420 12.636 14.073 1.00 90.81 71 ALA A O 1
ATOM 543 N N . ALA A 1 72 ? 1.209 14.176 12.997 1.00 72.75 72 ALA A N 1
ATOM 544 C CA . ALA A 1 72 ? 2.369 14.967 12.568 1.00 72.75 72 ALA A CA 1
ATOM 545 C C . ALA A 1 72 ? 2.851 15.805 13.761 1.00 72.75 72 ALA A C 1
ATOM 547 O O . ALA A 1 72 ? 2.054 16.064 14.661 1.00 72.75 72 ALA A O 1
ATOM 548 N N . GLY A 1 73 ? 4.097 16.298 13.766 1.00 72.12 73 GLY A N 1
ATOM 549 C CA . GLY A 1 73 ? 4.672 17.074 14.886 1.00 72.12 73 GLY A CA 1
ATOM 550 C C . GLY A 1 73 ? 3.750 18.142 15.513 1.00 72.12 73 GLY A C 1
ATOM 551 O O . GLY A 1 73 ? 3.865 18.434 16.701 1.00 72.12 73 GLY A O 1
ATOM 552 N N . ARG A 1 74 ? 2.769 18.660 14.755 1.00 78.38 74 ARG A N 1
ATOM 553 C CA . ARG A 1 74 ? 1.512 19.201 15.296 1.00 78.38 74 ARG A CA 1
ATOM 554 C C . ARG A 1 74 ? 0.308 18.357 14.826 1.00 78.38 74 ARG A C 1
ATOM 556 O O . ARG A 1 74 ? 0.048 18.346 13.621 1.00 78.38 74 ARG A O 1
ATOM 563 N N . PRO A 1 75 ? -0.468 17.728 15.734 1.00 85.88 75 PRO A N 1
ATOM 564 C CA . PRO A 1 75 ? -1.587 16.884 15.335 1.00 85.88 75 PRO A CA 1
ATOM 565 C C . PRO A 1 75 ? -2.645 17.636 14.527 1.00 85.88 75 PRO A C 1
ATOM 567 O O . PRO A 1 75 ? -3.086 18.726 14.912 1.00 85.88 75 PRO A O 1
ATOM 570 N N . ILE A 1 76 ? -3.096 17.017 13.441 1.00 93.25 76 ILE A N 1
ATOM 571 C CA . ILE A 1 76 ? -4.208 17.489 12.612 1.00 93.25 76 ILE A CA 1
ATOM 572 C C . ILE A 1 76 ? -5.374 16.515 12.724 1.00 93.25 76 ILE A C 1
ATOM 574 O O . ILE A 1 76 ? -5.171 15.312 12.857 1.00 93.25 76 ILE A O 1
ATOM 578 N N . ALA A 1 77 ? -6.599 17.034 12.703 1.00 95.38 77 ALA A N 1
ATOM 579 C CA . ALA A 1 77 ? -7.805 16.217 12.708 1.00 95.38 77 ALA A CA 1
ATOM 580 C C . ALA A 1 77 ? -8.974 16.974 12.074 1.00 95.38 77 ALA A C 1
ATOM 582 O O . ALA A 1 77 ? -9.046 18.198 12.194 1.00 95.38 77 ALA A O 1
ATOM 583 N N . SER A 1 78 ? -9.887 16.242 11.440 1.00 95.44 78 SER A N 1
ATOM 584 C CA . SER A 1 78 ? -11.152 16.776 10.923 1.00 95.44 78 SER A CA 1
ATOM 585 C C . SER A 1 78 ? -12.134 17.129 12.039 1.00 95.44 78 SER A C 1
ATOM 587 O O . SER A 1 78 ? -12.912 18.068 11.907 1.00 95.44 78 SER A O 1
ATOM 589 N N . ASP A 1 79 ? -12.108 16.362 13.131 1.00 95.25 79 ASP A N 1
ATOM 590 C CA . ASP A 1 79 ? -13.017 16.486 14.265 1.00 95.25 79 ASP A CA 1
ATOM 591 C C . ASP A 1 79 ? -12.418 15.863 15.543 1.00 95.25 79 ASP A C 1
ATOM 593 O O . ASP A 1 79 ? -11.386 15.183 15.515 1.00 95.25 79 ASP A O 1
ATOM 597 N N . ASP A 1 80 ? -13.062 16.115 16.686 1.00 96.56 80 ASP A N 1
ATOM 598 C CA . ASP A 1 80 ? -12.581 15.663 17.996 1.00 96.56 80 ASP A CA 1
ATOM 599 C C . ASP A 1 80 ? -12.691 14.147 18.205 1.00 96.56 80 ASP A C 1
ATOM 601 O O . ASP A 1 80 ? -11.953 13.588 19.015 1.00 96.56 80 ASP A O 1
ATOM 605 N N . GLU A 1 81 ? -13.593 13.456 17.504 1.00 95.06 81 GLU A N 1
ATOM 606 C CA . GLU A 1 81 ? -13.683 11.998 17.595 1.00 95.06 81 GLU 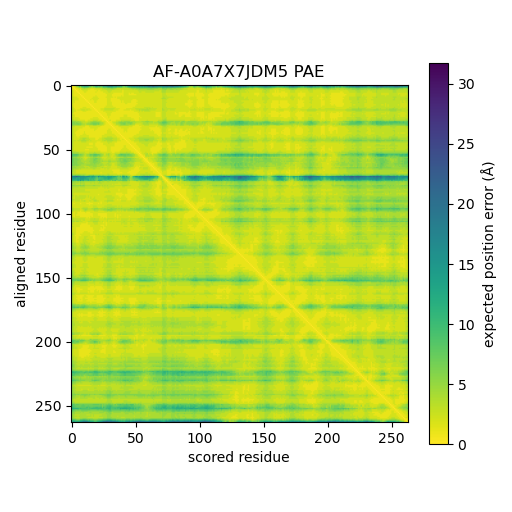A CA 1
ATOM 607 C C . GLU A 1 81 ? -12.458 11.357 16.946 1.00 95.06 81 GLU A C 1
ATOM 609 O O . GLU A 1 81 ? -11.803 10.545 17.595 1.00 95.06 81 GLU A O 1
ATOM 614 N N . MET A 1 82 ? -12.090 11.795 15.738 1.00 96.62 82 MET A N 1
ATOM 615 C CA . MET A 1 82 ? -10.882 11.317 15.065 1.00 96.62 82 MET A CA 1
ATOM 616 C C . MET A 1 82 ? -9.625 11.662 15.865 1.00 96.62 82 MET A C 1
ATOM 618 O O . MET A 1 82 ? -8.748 10.819 16.033 1.00 96.62 82 MET A O 1
ATOM 622 N N . ARG A 1 83 ? -9.547 12.874 16.438 1.00 96.44 83 ARG A N 1
ATOM 623 C CA . ARG A 1 83 ? -8.414 13.275 17.289 1.00 96.44 83 ARG A CA 1
ATOM 624 C C . ARG A 1 83 ? -8.222 12.342 18.487 1.00 96.44 83 ARG A C 1
ATOM 626 O O . ARG A 1 83 ? -7.084 12.045 18.831 1.00 96.44 83 ARG A O 1
ATOM 633 N N . ARG A 1 84 ? -9.309 11.880 19.116 1.00 96.25 84 ARG A N 1
ATOM 634 C CA . ARG A 1 84 ? -9.265 10.971 20.280 1.00 96.25 84 ARG A CA 1
ATOM 635 C C . ARG A 1 84 ? -8.757 9.566 19.955 1.00 96.25 84 ARG A C 1
ATOM 637 O O . ARG A 1 84 ? -8.529 8.797 20.886 1.00 96.25 84 ARG A O 1
ATOM 644 N N . LEU A 1 85 ? -8.623 9.214 18.678 1.00 96.69 85 LEU A N 1
ATOM 645 C CA . LEU A 1 85 ? -8.040 7.941 18.264 1.00 96.69 85 LEU A CA 1
ATOM 646 C C . LEU A 1 85 ? -6.510 7.968 18.343 1.00 96.69 85 LEU A C 1
ATOM 648 O O . LEU A 1 85 ? -5.916 6.932 18.612 1.00 96.69 85 LEU A O 1
ATOM 652 N N . LEU A 1 86 ? -5.881 9.135 18.166 1.00 97.12 86 LEU A N 1
ATOM 653 C CA . LEU A 1 86 ? -4.423 9.267 18.181 1.00 97.12 86 LEU A CA 1
ATOM 654 C C . LEU A 1 86 ? -3.824 8.861 19.532 1.00 97.12 86 LEU A C 1
ATOM 656 O O . LEU A 1 86 ? -4.331 9.250 20.585 1.00 97.12 86 LEU A O 1
ATOM 660 N N . GLY A 1 87 ? -2.729 8.100 19.492 1.00 96.38 87 GLY A N 1
ATOM 661 C CA . GLY A 1 87 ? -2.046 7.600 20.687 1.00 96.38 87 GLY A CA 1
ATOM 662 C C . GLY A 1 87 ? -2.862 6.576 21.478 1.00 96.38 87 GLY A C 1
ATOM 663 O O . GLY A 1 87 ? -2.625 6.390 22.665 1.00 96.38 87 GLY A O 1
ATOM 664 N N . GLN A 1 88 ? -3.893 5.976 20.878 1.00 96.38 88 GLN A N 1
ATOM 665 C CA . GLN A 1 88 ? -4.691 4.919 21.494 1.00 96.38 88 GLN A CA 1
ATOM 666 C C . GLN A 1 88 ? -4.573 3.635 20.672 1.00 96.38 88 GLN A C 1
ATOM 668 O O . GLN A 1 88 ? -4.445 3.717 19.447 1.00 96.38 88 GLN A O 1
ATOM 673 N N . PRO A 1 89 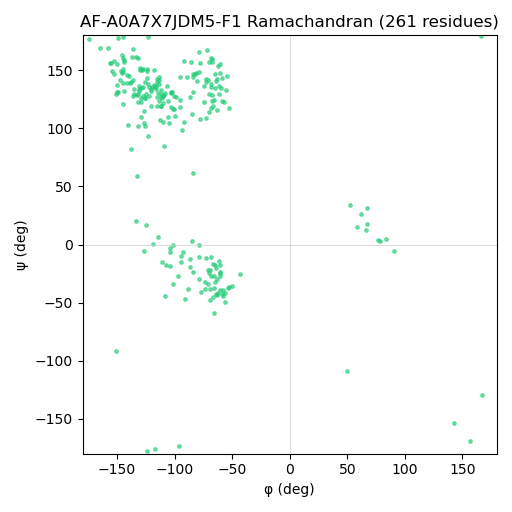? -4.688 2.455 21.300 1.00 95.06 89 PRO A N 1
ATOM 674 C CA . PRO A 1 89 ? -4.916 1.222 20.564 1.00 95.06 89 PRO A CA 1
ATOM 675 C C . PRO A 1 89 ? -6.305 1.275 19.917 1.00 95.06 89 PRO A C 1
ATOM 677 O O . PRO A 1 89 ? -7.325 1.432 20.595 1.00 95.06 89 PRO A O 1
ATOM 680 N N . VAL A 1 90 ? -6.346 1.199 18.587 1.00 95.25 90 VAL A N 1
ATOM 681 C CA . VAL A 1 90 ? -7.593 1.284 17.797 1.00 95.25 90 VAL A CA 1
ATOM 682 C C . VAL A 1 90 ? -7.979 -0.031 17.130 1.00 95.25 90 VAL A C 1
ATOM 684 O O . VAL A 1 90 ? -9.133 -0.187 16.722 1.00 95.25 90 VAL A O 1
ATOM 687 N N . LEU A 1 91 ? -7.042 -0.975 17.071 1.00 95.12 91 LEU A N 1
ATOM 688 C CA . LEU A 1 91 ? -7.280 -2.356 16.687 1.00 95.12 91 LEU A CA 1
ATOM 689 C C . LEU A 1 91 ? -6.387 -3.302 17.496 1.00 95.12 91 LEU A C 1
ATOM 691 O O . LEU A 1 91 ? -5.343 -2.895 18.002 1.00 95.12 91 LEU A O 1
ATOM 695 N N . ASP A 1 92 ? -6.818 -4.553 17.593 1.00 96.00 92 ASP A N 1
ATOM 696 C CA . ASP A 1 92 ? -6.062 -5.684 18.124 1.00 96.00 92 ASP A CA 1
ATOM 697 C C . ASP A 1 92 ? -5.810 -6.697 17.003 1.00 96.00 92 ASP A C 1
ATOM 699 O O . ASP A 1 92 ? -6.696 -6.946 16.178 1.00 96.00 92 ASP A O 1
ATOM 703 N N . LEU A 1 93 ? -4.604 -7.267 16.977 1.00 97.19 93 LEU A N 1
ATOM 704 C CA . LEU A 1 93 ? -4.236 -8.341 16.060 1.00 97.19 93 LEU A CA 1
ATOM 705 C C . LEU A 1 93 ? -4.005 -9.623 16.856 1.00 97.19 93 LEU A C 1
ATOM 707 O O . LEU A 1 93 ? -2.983 -9.787 17.526 1.00 97.19 93 LEU A O 1
ATOM 711 N N . SER A 1 94 ? -4.944 -10.552 16.739 1.00 96.44 94 SER A N 1
ATOM 712 C CA . SER A 1 94 ? -4.901 -11.841 17.418 1.00 96.44 94 SER A CA 1
ATOM 713 C C . SER A 1 94 ? -4.492 -12.938 16.424 1.00 96.44 94 SER A C 1
ATOM 715 O O . SER A 1 94 ? -5.205 -13.156 15.444 1.00 96.44 94 SER A O 1
ATOM 717 N N . PRO A 1 95 ? -3.358 -13.643 16.620 1.00 96.31 95 PRO A N 1
ATOM 718 C CA . PRO A 1 95 ? -2.949 -14.723 15.724 1.00 96.31 95 PRO A CA 1
ATOM 719 C C . PRO A 1 95 ? -3.989 -15.845 15.634 1.00 96.31 95 PRO A C 1
ATOM 721 O O . PRO A 1 95 ? -4.596 -16.228 16.633 1.00 96.31 95 PRO A O 1
ATOM 724 N N . THR A 1 96 ? -4.123 -16.406 14.439 1.00 95.00 96 THR A N 1
ATOM 725 C CA . THR A 1 96 ? -4.907 -17.610 14.125 1.00 95.00 96 THR A CA 1
ATOM 726 C C . THR A 1 96 ? -3.988 -18.644 13.466 1.00 95.00 96 THR A C 1
ATOM 728 O O . THR A 1 96 ? -2.809 -18.358 13.254 1.00 95.00 96 THR A O 1
ATOM 731 N N . ASP A 1 97 ? -4.502 -19.830 13.132 1.00 92.50 97 ASP A N 1
ATOM 732 C CA . ASP A 1 97 ? -3.692 -20.890 12.509 1.00 92.50 97 ASP A CA 1
ATOM 733 C C . ASP A 1 97 ? -3.086 -20.454 11.159 1.00 92.50 97 ASP A C 1
ATOM 735 O O . ASP A 1 97 ? -1.915 -20.728 10.898 1.00 92.50 97 ASP A O 1
ATOM 739 N N . ASP A 1 98 ? -3.845 -19.704 10.350 1.00 94.12 98 ASP A N 1
ATOM 740 C CA . ASP A 1 98 ? -3.466 -19.321 8.979 1.00 94.12 98 ASP A CA 1
ATOM 741 C C . ASP A 1 98 ? -3.247 -17.803 8.793 1.00 94.12 98 ASP A C 1
ATOM 743 O O . ASP A 1 98 ? -3.078 -17.314 7.673 1.00 94.12 98 ASP A O 1
ATOM 747 N N . GLY A 1 99 ? -3.277 -17.009 9.867 1.00 97.19 99 GLY A N 1
ATOM 748 C CA . GLY A 1 99 ? -3.173 -15.551 9.767 1.00 97.19 99 GLY A CA 1
ATOM 749 C C . GLY A 1 99 ? -3.539 -14.817 11.052 1.00 97.19 99 GLY A C 1
ATOM 750 O O . GLY A 1 99 ? -3.052 -15.163 12.127 1.00 97.19 99 GLY A O 1
ATOM 751 N N . VAL A 1 100 ? -4.416 -13.815 10.964 1.00 98.12 100 VAL A N 1
ATOM 752 C CA . VAL A 1 100 ? -4.820 -12.963 12.095 1.00 98.12 100 VAL A CA 1
ATOM 753 C C . VAL A 1 100 ? -6.318 -12.651 12.099 1.00 98.12 100 VAL A C 1
ATOM 755 O O . VAL A 1 100 ? -6.933 -12.443 11.054 1.00 98.12 100 VAL A O 1
ATOM 758 N N . GLU A 1 101 ? -6.903 -12.566 13.291 1.00 98.12 101 GLU A N 1
ATOM 759 C CA . GLU A 1 101 ? -8.143 -11.829 13.532 1.00 98.12 101 GLU A CA 1
ATOM 760 C C . GLU A 1 101 ? -7.783 -10.366 13.829 1.00 98.12 101 GLU A C 1
ATOM 762 O O . GLU A 1 101 ? -6.968 -10.082 14.707 1.00 98.12 101 GLU A O 1
ATOM 767 N N . VAL A 1 102 ? -8.392 -9.442 13.089 1.00 98.06 102 VAL A N 1
ATOM 768 C CA . VAL A 1 102 ? -8.241 -7.993 13.232 1.00 98.06 102 VAL A CA 1
ATOM 769 C C . VAL A 1 102 ? -9.505 -7.459 13.886 1.00 98.06 102 VAL A C 1
ATOM 771 O O . VAL A 1 102 ? -10.560 -7.444 13.251 1.00 98.06 102 VAL A O 1
ATOM 774 N N . ARG A 1 103 ? -9.421 -7.024 15.145 1.00 97.56 103 ARG A N 1
ATOM 775 C CA . ARG A 1 103 ? -10.573 -6.518 15.904 1.00 97.56 103 ARG A CA 1
ATOM 776 C C . ARG A 1 103 ? -10.464 -5.021 16.124 1.00 97.56 103 ARG A C 1
ATOM 778 O O . ARG A 1 103 ? -9.518 -4.559 16.747 1.00 97.56 103 ARG A O 1
ATOM 785 N N . TYR A 1 104 ? -11.455 -4.272 15.666 1.00 96.31 104 TYR A N 1
ATOM 786 C CA . TYR A 1 104 ? -11.497 -2.819 15.770 1.00 96.31 104 TYR A CA 1
ATOM 787 C C . TYR A 1 104 ? -12.217 -2.366 17.042 1.00 96.31 104 TYR A C 1
ATOM 789 O O . TYR A 1 104 ? -13.035 -3.079 17.627 1.00 96.31 104 TYR A O 1
ATOM 797 N N . ARG A 1 105 ? -11.928 -1.136 17.480 1.00 92.06 105 ARG A N 1
ATOM 798 C CA . ARG A 1 105 ? -12.517 -0.542 18.694 1.00 92.06 105 ARG A CA 1
ATOM 799 C C . ARG A 1 105 ? -14.045 -0.406 18.649 1.00 92.06 105 ARG A C 1
ATOM 801 O O . ARG A 1 105 ? -14.678 -0.337 19.700 1.00 92.06 105 ARG A O 1
ATOM 808 N N . ASP A 1 106 ? -14.633 -0.347 17.459 1.00 92.31 106 ASP A N 1
ATOM 809 C CA . ASP A 1 106 ? -16.088 -0.328 17.269 1.00 92.31 106 ASP A CA 1
ATOM 810 C C . ASP A 1 106 ? -16.745 -1.714 17.400 1.00 92.31 106 ASP A C 1
ATOM 812 O O . ASP A 1 106 ? -17.968 -1.817 17.343 1.00 92.31 106 ASP A O 1
ATOM 816 N N . GLY A 1 107 ? -15.954 -2.762 17.650 1.00 94.12 107 GLY A N 1
ATOM 817 C CA . GLY A 1 107 ? -16.419 -4.131 17.855 1.00 94.12 107 GLY A CA 1
ATOM 818 C C . GLY A 1 107 ? -16.495 -4.962 16.577 1.00 94.12 107 GLY A C 1
ATOM 819 O O . GLY A 1 107 ? -16.750 -6.162 16.673 1.00 94.12 107 GLY A O 1
ATOM 820 N N . GLU A 1 108 ? -16.255 -4.371 15.403 1.00 96.38 108 GLU A N 1
ATOM 821 C CA . GLU A 1 108 ? -16.140 -5.123 14.155 1.00 96.38 108 GLU A CA 1
ATOM 822 C C . GLU A 1 108 ? -14.838 -5.934 14.147 1.00 96.38 108 GLU A C 1
ATOM 824 O O . GLU A 1 108 ? -13.797 -5.488 14.639 1.00 96.38 108 GLU A O 1
ATOM 829 N N . ALA A 1 109 ? -14.897 -7.146 13.603 1.00 97.06 109 ALA A N 1
ATOM 830 C CA . ALA A 1 109 ? -13.742 -8.018 13.479 1.00 97.06 109 ALA A CA 1
ATOM 831 C C . ALA A 1 109 ? -13.707 -8.658 12.093 1.00 97.06 109 ALA A C 1
ATOM 833 O O . ALA A 1 109 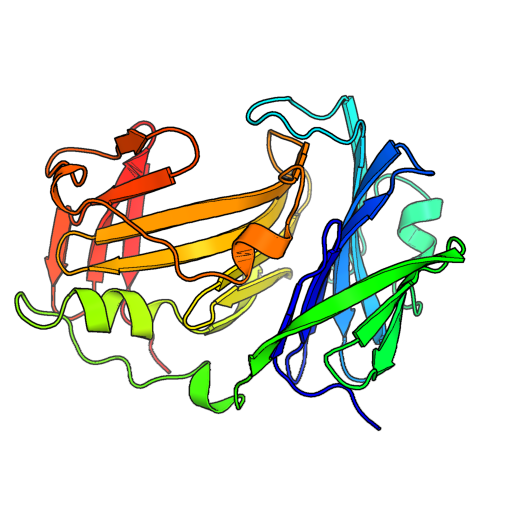? -14.739 -9.057 11.554 1.00 97.06 109 ALA A O 1
ATOM 834 N N . HIS A 1 110 ? -12.505 -8.787 11.543 1.00 98.00 110 HIS A N 1
ATOM 835 C CA . HIS A 1 110 ? -12.262 -9.445 10.267 1.00 98.00 110 HIS A CA 1
ATOM 836 C C . HIS A 1 110 ? -11.169 -10.497 10.428 1.00 98.00 110 HIS A C 1
ATOM 838 O O . HIS A 1 110 ? -10.257 -10.337 11.234 1.00 98.00 110 HIS A O 1
ATOM 844 N N . VAL A 1 111 ? -11.227 -11.557 9.627 1.00 97.69 111 VAL A N 1
ATOM 845 C CA . VAL A 1 111 ? -10.150 -12.549 9.545 1.00 97.69 111 VAL A CA 1
ATOM 846 C C . VAL A 1 111 ? -9.347 -12.293 8.277 1.00 97.69 111 VAL A C 1
ATOM 848 O O . VAL A 1 111 ? -9.923 -12.135 7.196 1.00 97.69 111 VAL A O 1
ATOM 851 N N . ALA A 1 112 ? -8.027 -12.256 8.421 1.00 98.50 112 ALA A N 1
ATOM 852 C CA . ALA A 1 112 ? -7.075 -12.046 7.345 1.00 98.50 112 ALA A CA 1
ATOM 853 C C . ALA A 1 112 ? -6.060 -13.194 7.315 1.00 98.50 112 ALA A C 1
ATOM 855 O O . ALA A 1 112 ? -5.460 -13.532 8.333 1.00 98.50 112 ALA A O 1
ATOM 856 N N . THR A 1 113 ? -5.859 -13.792 6.146 1.00 98.50 113 THR A N 1
ATOM 857 C CA . THR A 1 113 ? -4.917 -14.899 5.936 1.00 98.50 113 THR A CA 1
ATOM 858 C C . THR A 1 113 ? -3.542 -14.348 5.579 1.00 98.50 113 THR A C 1
ATOM 860 O O . THR A 1 113 ? -3.446 -13.344 4.873 1.00 98.50 113 THR A O 1
ATOM 863 N N . LEU A 1 114 ? -2.472 -14.994 6.044 1.00 98.19 114 LEU A N 1
ATOM 864 C CA . LEU A 1 114 ? -1.101 -14.625 5.690 1.00 98.19 114 LEU A CA 1
ATOM 865 C C . LEU A 1 114 ? -0.873 -14.809 4.177 1.00 98.19 114 LEU A C 1
ATOM 867 O O . LEU A 1 114 ? -0.926 -15.923 3.663 1.00 98.19 114 LEU A O 1
ATOM 871 N N . ALA A 1 115 ? -0.615 -13.711 3.467 1.00 98.06 115 ALA A N 1
ATOM 872 C CA . ALA A 1 115 ? -0.388 -13.677 2.021 1.00 98.06 115 ALA A CA 1
ATOM 873 C C . ALA A 1 115 ? 1.101 -13.568 1.653 1.00 98.06 115 ALA A C 1
ATOM 875 O O . ALA A 1 115 ? 1.539 -14.136 0.653 1.00 98.06 115 ALA A O 1
ATOM 876 N N . GLU A 1 116 ? 1.887 -12.858 2.464 1.00 97.38 116 GLU A N 1
ATOM 877 C CA . GLU A 1 116 ? 3.346 -12.789 2.349 1.00 97.38 116 GLU A CA 1
ATOM 878 C C . GLU A 1 116 ? 3.980 -12.776 3.736 1.00 97.38 116 GLU A C 1
ATOM 880 O O . GLU A 1 116 ? 3.451 -12.158 4.656 1.00 97.38 116 GLU A O 1
ATOM 885 N N . THR A 1 117 ? 5.155 -13.384 3.863 1.00 96.25 117 THR A N 1
ATOM 886 C CA . THR A 1 117 ? 6.036 -13.221 5.022 1.00 96.25 117 THR A CA 1
ATOM 887 C C . THR A 1 117 ? 7.403 -12.744 4.552 1.00 96.25 117 THR A C 1
ATOM 889 O O . THR A 1 117 ? 7.815 -13.058 3.434 1.00 96.25 117 THR A O 1
ATOM 892 N N . PHE 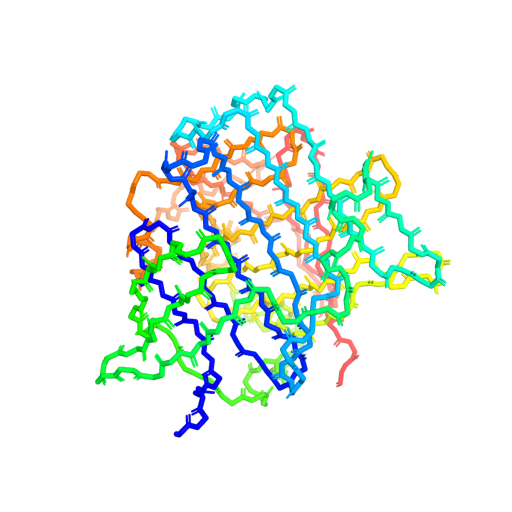A 1 118 ? 8.087 -11.967 5.385 1.00 97.31 118 PHE A N 1
ATOM 893 C CA . PHE A 1 118 ? 9.394 -11.400 5.073 1.00 97.31 118 PHE A CA 1
ATOM 894 C C . PHE A 1 118 ? 10.183 -11.098 6.351 1.00 97.31 118 PHE A C 1
ATOM 896 O O . PHE A 1 118 ? 9.620 -10.862 7.422 1.00 97.31 118 PHE A O 1
ATOM 903 N N . ALA A 1 119 ? 11.505 -11.061 6.232 1.00 97.25 119 ALA A N 1
ATOM 904 C CA . ALA A 1 119 ? 12.378 -10.400 7.188 1.00 97.25 119 ALA A CA 1
ATOM 905 C C . ALA A 1 119 ? 12.502 -8.907 6.842 1.00 97.25 119 ALA A C 1
ATOM 907 O O . ALA A 1 119 ? 12.370 -8.508 5.689 1.00 97.25 119 ALA A O 1
ATOM 908 N N . MET A 1 120 ? 12.850 -8.062 7.818 1.00 96.62 120 MET A N 1
ATOM 909 C CA . MET A 1 120 ? 13.084 -6.633 7.542 1.00 96.62 120 MET A CA 1
ATOM 910 C C . MET A 1 120 ? 14.225 -6.394 6.542 1.00 96.62 120 MET A C 1
ATOM 912 O O . MET A 1 120 ? 14.199 -5.409 5.814 1.00 96.62 120 MET A O 1
ATOM 916 N N . ALA A 1 121 ? 15.195 -7.311 6.469 1.00 95.81 121 ALA A N 1
ATOM 917 C CA . ALA A 1 121 ? 16.266 -7.262 5.476 1.00 95.81 121 ALA A CA 1
ATOM 918 C C . ALA A 1 121 ? 15.753 -7.445 4.035 1.00 95.81 121 ALA A C 1
ATOM 920 O O . ALA A 1 121 ? 16.352 -6.907 3.108 1.00 95.81 121 ALA A O 1
ATOM 921 N N . ASP A 1 122 ? 14.624 -8.137 3.839 1.00 96.56 122 ASP A N 1
ATOM 922 C CA . ASP A 1 122 ? 14.021 -8.317 2.512 1.00 96.56 122 ASP A CA 1
ATOM 923 C C . ASP A 1 122 ? 13.411 -7.010 1.984 1.00 96.56 122 ASP A C 1
ATOM 925 O O . ASP A 1 122 ? 13.263 -6.842 0.774 1.00 96.56 122 ASP A O 1
ATOM 929 N N . LEU A 1 123 ? 13.097 -6.063 2.879 1.00 96.56 123 LEU A N 1
ATOM 930 C CA . LEU A 1 123 ? 12.609 -4.724 2.534 1.00 96.56 123 LEU A CA 1
ATOM 931 C C . LEU A 1 123 ? 13.744 -3.730 2.242 1.00 96.56 123 LEU A C 1
ATOM 933 O O . LEU A 1 123 ? 13.483 -2.559 1.976 1.00 96.56 123 LEU A O 1
ATOM 937 N N . VAL A 1 124 ? 14.999 -4.187 2.265 1.00 95.44 124 VAL A N 1
ATOM 938 C CA . VAL A 1 124 ? 16.185 -3.393 1.915 1.00 95.44 124 VAL A CA 1
ATOM 939 C C . VAL A 1 124 ? 17.081 -4.196 0.957 1.00 95.44 124 VAL A C 1
ATOM 941 O O . VAL A 1 124 ? 18.232 -4.502 1.278 1.00 95.44 124 VAL A O 1
ATOM 944 N N . PRO A 1 125 ? 16.566 -4.606 -0.219 1.00 95.38 125 PRO A N 1
ATOM 945 C CA . PRO A 1 125 ? 17.338 -5.433 -1.134 1.00 95.38 125 PRO A CA 1
ATOM 946 C C . PRO A 1 125 ? 18.496 -4.637 -1.763 1.00 95.38 125 PRO A C 1
ATOM 948 O O . PRO A 1 125 ? 18.424 -3.409 -1.885 1.00 95.38 125 PRO A O 1
ATOM 951 N N . PRO A 1 126 ? 19.551 -5.321 -2.246 1.00 94.88 126 PRO A N 1
ATOM 952 C CA . PRO A 1 126 ? 20.594 -4.681 -3.037 1.00 94.88 126 PRO A CA 1
ATOM 953 C C . PRO A 1 126 ? 20.004 -3.966 -4.255 1.00 94.88 126 PRO A C 1
ATOM 955 O O . PRO A 1 126 ? 19.217 -4.547 -5.001 1.00 94.88 126 PRO A O 1
ATOM 958 N N . CYS A 1 127 ? 20.432 -2.725 -4.477 1.00 96.25 127 CYS A N 1
ATOM 959 C CA . CYS A 1 127 ? 19.976 -1.884 -5.580 1.00 96.25 127 CYS A CA 1
ATOM 960 C C . CYS A 1 127 ? 21.106 -1.727 -6.616 1.00 96.25 127 CYS A C 1
ATOM 962 O O . CYS A 1 127 ? 21.875 -0.761 -6.540 1.00 96.25 127 CYS A O 1
ATOM 964 N N . PRO A 1 128 ? 21.273 -2.675 -7.563 1.00 96.25 128 PRO A N 1
ATOM 965 C CA . PRO A 1 128 ? 22.295 -2.564 -8.601 1.00 96.25 128 PRO A CA 1
ATOM 966 C C . PRO A 1 128 ? 21.973 -1.405 -9.555 1.00 96.25 128 PRO A C 1
ATOM 968 O O . PRO A 1 128 ? 20.803 -1.029 -9.672 1.00 96.25 128 PRO A O 1
ATOM 971 N N . PRO A 1 129 ? 22.974 -0.846 -10.259 1.00 97.81 129 PRO A N 1
ATOM 972 C CA . PRO A 1 129 ? 22.713 0.113 -11.320 1.00 97.81 129 PRO A CA 1
ATOM 973 C C . PRO A 1 129 ? 21.921 -0.537 -12.461 1.00 97.81 129 PRO A C 1
ATOM 975 O O . PRO A 1 129 ? 22.150 -1.704 -12.803 1.00 97.81 129 PRO A O 1
ATOM 978 N N . ALA A 1 130 ? 21.000 0.222 -13.051 1.00 97.88 130 ALA A N 1
ATOM 979 C CA . ALA A 1 130 ? 20.152 -0.282 -14.121 1.00 97.88 130 ALA A CA 1
ATOM 980 C C . ALA A 1 130 ? 20.852 -0.234 -15.485 1.00 97.88 130 ALA A C 1
ATOM 982 O O . ALA A 1 130 ? 21.658 0.647 -15.790 1.00 97.88 130 ALA A O 1
ATOM 983 N N . ASN A 1 131 ? 20.528 -1.213 -16.314 1.00 96.19 131 ASN A N 1
ATOM 984 C CA . ASN A 1 131 ? 20.869 -1.313 -17.722 1.00 96.19 131 ASN A CA 1
ATOM 985 C C . ASN A 1 131 ? 19.751 -2.079 -18.447 1.00 96.19 131 ASN A C 1
ATOM 987 O O . ASN A 1 131 ? 18.799 -2.550 -17.829 1.00 96.19 131 ASN A O 1
ATOM 991 N N . GLU A 1 132 ? 19.872 -2.218 -19.762 1.00 93.44 132 GLU A N 1
ATOM 992 C CA . GLU A 1 132 ? 18.863 -2.855 -20.617 1.00 93.44 132 GLU A CA 1
ATOM 993 C C . GLU A 1 132 ? 18.569 -4.335 -20.297 1.00 93.44 132 GLU A C 1
ATOM 995 O O . GLU A 1 132 ? 17.560 -4.859 -20.756 1.00 93.44 132 GLU A O 1
ATOM 1000 N N . HIS A 1 133 ? 19.407 -5.013 -19.505 1.00 95.75 133 HIS A N 1
ATOM 1001 C CA . HIS A 1 133 ? 19.259 -6.435 -19.180 1.00 95.75 133 HIS A CA 1
ATOM 1002 C C . HIS A 1 133 ? 18.727 -6.712 -17.767 1.00 95.75 133 HI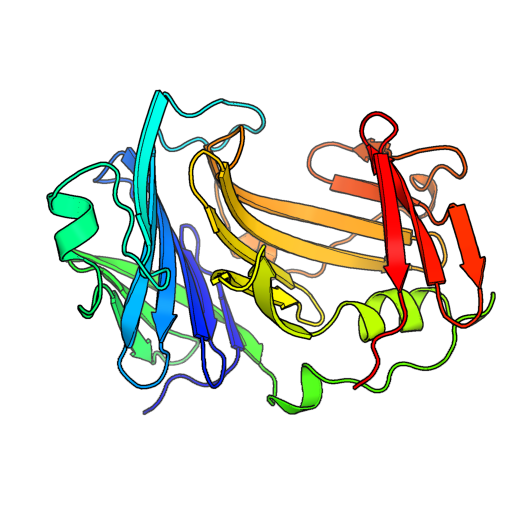S A C 1
ATOM 1004 O O . HIS A 1 133 ? 18.505 -7.873 -17.428 1.00 95.75 133 HIS A O 1
ATOM 1010 N N . ASN A 1 134 ? 18.576 -5.694 -16.914 1.00 97.81 134 ASN A N 1
ATOM 1011 C CA . ASN A 1 134 ? 18.160 -5.882 -15.518 1.00 97.81 134 ASN A CA 1
ATOM 1012 C C . ASN A 1 134 ? 17.049 -4.921 -15.068 1.00 97.81 134 ASN A C 1
ATOM 1014 O O . ASN A 1 134 ? 16.850 -4.735 -13.867 1.00 97.81 134 ASN A O 1
ATOM 1018 N N . VAL A 1 135 ? 16.309 -4.333 -16.011 1.00 98.00 135 VAL A N 1
ATOM 1019 C CA . VAL A 1 135 ? 15.278 -3.325 -15.730 1.00 98.00 135 VAL A CA 1
ATOM 1020 C C . VAL A 1 135 ? 14.235 -3.850 -14.747 1.00 98.00 135 VAL A C 1
ATOM 1022 O O . VAL A 1 135 ? 13.997 -3.197 -13.734 1.00 98.00 135 VAL A O 1
ATOM 1025 N N . ALA A 1 136 ? 13.674 -5.046 -14.964 1.00 97.69 136 ALA A N 1
ATOM 1026 C CA . ALA A 1 136 ? 12.700 -5.635 -14.042 1.00 97.69 136 ALA A CA 1
ATOM 1027 C C . ALA A 1 136 ? 13.263 -5.810 -12.620 1.00 97.69 136 ALA A C 1
ATOM 1029 O O . ALA A 1 136 ? 12.598 -5.495 -11.632 1.00 97.69 136 ALA A O 1
ATOM 1030 N N . GLN A 1 137 ? 14.512 -6.275 -12.501 1.00 97.88 137 GLN A N 1
ATOM 1031 C CA . GLN A 1 137 ? 15.175 -6.442 -11.207 1.00 97.88 137 GLN A CA 1
ATOM 1032 C C . GLN A 1 137 ? 15.365 -5.093 -10.503 1.00 97.88 137 GLN A C 1
ATOM 1034 O O . GLN A 1 137 ? 15.135 -4.995 -9.296 1.00 97.88 137 GLN A O 1
ATOM 1039 N N . CYS A 1 138 ? 15.779 -4.060 -11.234 1.00 98.25 138 CYS A N 1
ATOM 1040 C CA . CYS A 1 138 ? 15.943 -2.711 -10.702 1.00 98.25 138 CYS A CA 1
ATOM 1041 C C . CYS A 1 138 ? 14.594 -2.102 -10.301 1.00 98.25 138 CYS A C 1
ATOM 1043 O O . CYS A 1 138 ? 14.479 -1.620 -9.182 1.00 98.25 138 CYS A O 1
ATOM 1045 N N . LEU A 1 139 ? 13.551 -2.213 -11.132 1.00 97.81 139 LEU A N 1
ATOM 1046 C CA . LEU A 1 139 ? 12.195 -1.758 -10.796 1.00 97.81 139 LEU A CA 1
ATOM 1047 C C . LEU A 1 139 ? 11.676 -2.409 -9.509 1.00 97.81 139 LEU A C 1
ATOM 1049 O O . LEU A 1 139 ? 11.093 -1.723 -8.674 1.00 97.81 139 LEU A O 1
ATOM 1053 N N . GLN A 1 140 ? 11.916 -3.712 -9.329 1.00 97.25 140 GLN A N 1
ATOM 1054 C CA . GLN A 1 140 ? 11.568 -4.406 -8.092 1.00 97.25 140 GLN A CA 1
ATOM 1055 C C . GLN A 1 140 ? 12.398 -3.893 -6.909 1.00 97.25 140 GLN A C 1
ATOM 1057 O O . GLN A 1 140 ? 11.845 -3.431 -5.916 1.00 97.25 140 GLN A O 1
ATOM 1062 N N . SER A 1 141 ? 13.726 -3.999 -6.995 1.00 97.19 141 SER A N 1
ATOM 1063 C CA . SER A 1 141 ? 14.620 -3.768 -5.851 1.00 97.19 141 SER A CA 1
ATOM 1064 C C . SER A 1 141 ? 14.669 -2.309 -5.409 1.00 97.19 141 SER A C 1
ATOM 1066 O O . SER A 1 141 ? 14.687 -2.046 -4.212 1.00 97.19 141 SER A O 1
ATOM 1068 N N . TRP A 1 142 ? 14.646 -1.360 -6.347 1.00 97.44 142 TRP A N 1
ATOM 1069 C CA . TRP A 1 142 ? 14.708 0.068 -6.033 1.00 97.44 142 TRP A CA 1
ATOM 1070 C C . TRP A 1 142 ? 13.440 0.561 -5.328 1.00 97.44 142 TRP A C 1
ATOM 1072 O O . TRP A 1 142 ? 13.498 1.518 -4.558 1.00 97.44 142 TRP A O 1
ATOM 1082 N N . THR A 1 143 ? 12.306 -0.098 -5.568 1.00 95.50 143 THR A N 1
ATOM 1083 C CA . THR A 1 143 ? 11.000 0.304 -5.031 1.00 95.50 143 THR A CA 1
ATOM 1084 C C . THR A 1 143 ? 10.620 -0.450 -3.765 1.00 95.50 143 THR A C 1
ATOM 1086 O O . THR A 1 143 ? 9.895 0.111 -2.946 1.00 95.50 143 THR A O 1
ATOM 1089 N N . THR A 1 144 ? 11.115 -1.678 -3.568 1.00 97.31 144 THR A N 1
ATOM 1090 C CA . THR A 1 144 ? 10.948 -2.435 -2.318 1.00 97.31 144 THR A CA 1
ATOM 1091 C C . THR A 1 144 ? 11.507 -1.635 -1.139 1.00 97.31 144 THR A C 1
ATOM 1093 O O . THR A 1 144 ? 12.674 -1.231 -1.154 1.00 97.31 144 THR A O 1
ATOM 1096 N N . CYS A 1 145 ? 10.673 -1.366 -0.132 1.00 96.94 145 CYS A N 1
ATOM 1097 C CA . CYS A 1 145 ? 11.043 -0.521 1.002 1.00 96.94 145 CYS A CA 1
ATOM 1098 C C . CYS A 1 145 ? 10.092 -0.633 2.199 1.00 96.94 145 CYS A C 1
ATOM 1100 O O . CYS A 1 145 ? 8.987 -1.168 2.100 1.00 96.94 145 CYS A O 1
ATOM 1102 N N . CYS A 1 146 ? 10.526 -0.052 3.316 1.00 96.75 146 CYS A N 1
ATOM 1103 C CA . CYS A 1 146 ? 9.690 0.363 4.437 1.00 96.75 146 CYS A CA 1
ATOM 1104 C C . CYS A 1 146 ? 10.201 1.735 4.889 1.00 96.75 146 CYS A C 1
ATOM 1106 O O . CYS A 1 146 ? 11.015 1.825 5.807 1.00 96.75 146 CYS A O 1
ATOM 1108 N N . ASP A 1 147 ? 9.759 2.786 4.200 1.00 95.44 147 ASP A N 1
ATOM 1109 C CA . ASP A 1 147 ? 10.315 4.130 4.337 1.00 95.44 147 ASP A CA 1
ATOM 1110 C C . ASP A 1 147 ? 9.277 5.093 4.929 1.00 95.44 147 ASP A C 1
ATOM 1112 O O . ASP A 1 147 ? 8.140 5.208 4.455 1.00 95.44 147 ASP A O 1
ATOM 1116 N N . GLU A 1 148 ? 9.689 5.838 5.954 1.00 95.25 148 GLU A N 1
ATOM 1117 C CA . GLU A 1 148 ? 8.937 6.993 6.430 1.00 95.25 148 GLU A CA 1
ATOM 1118 C C . GLU A 1 148 ? 8.970 8.110 5.385 1.00 95.25 148 GLU A C 1
ATOM 1120 O O . GLU A 1 148 ? 10.004 8.463 4.816 1.00 95.25 148 GLU A O 1
ATOM 1125 N N . THR A 1 149 ? 7.813 8.710 5.147 1.00 92.75 149 THR A N 1
ATOM 1126 C CA . THR A 1 149 ? 7.667 9.827 4.227 1.00 92.75 149 THR A CA 1
ATOM 1127 C C . THR A 1 149 ? 7.746 11.126 5.007 1.00 92.75 149 THR A C 1
ATOM 1129 O O . THR A 1 149 ? 6.900 11.418 5.853 1.00 92.75 149 THR A O 1
ATOM 1132 N N . VAL A 1 150 ? 8.755 11.934 4.681 1.00 91.25 150 VAL A N 1
ATOM 1133 C CA . VAL A 1 150 ? 8.939 13.281 5.226 1.00 91.25 150 VAL A CA 1
ATOM 1134 C C . VAL A 1 150 ? 8.710 14.314 4.121 1.00 91.25 150 VAL A C 1
ATOM 1136 O O . VAL A 1 150 ? 9.215 14.183 3.000 1.00 91.25 150 VAL A O 1
ATOM 1139 N N . ARG A 1 151 ? 7.931 15.356 4.420 1.00 87.69 151 ARG A N 1
ATOM 1140 C CA . ARG A 1 151 ? 7.676 16.507 3.541 1.00 87.69 151 ARG A CA 1
ATOM 1141 C C . ARG A 1 151 ? 7.861 17.780 4.348 1.00 87.69 151 ARG A C 1
ATOM 1143 O O . ARG A 1 151 ? 7.334 17.888 5.448 1.00 87.69 151 ARG A O 1
ATOM 1150 N N . GLU A 1 152 ? 8.651 18.714 3.824 1.00 86.19 152 GLU A N 1
ATOM 1151 C CA . GLU A 1 152 ? 8.936 19.995 4.496 1.00 86.19 152 GLU A CA 1
ATOM 1152 C C . GLU A 1 152 ? 9.435 19.823 5.951 1.00 86.19 152 GLU A C 1
ATOM 1154 O O . GLU A 1 152 ? 9.143 20.626 6.832 1.00 86.19 152 GLU A O 1
ATOM 1159 N N . GLY A 1 153 ? 10.189 18.747 6.211 1.00 84.44 153 GLY A N 1
ATOM 1160 C CA . GLY A 1 153 ? 10.724 18.419 7.538 1.00 84.44 153 GLY A CA 1
ATOM 1161 C C . GLY A 1 153 ? 9.725 17.778 8.510 1.00 84.44 153 GLY A C 1
ATOM 1162 O O . GLY A 1 153 ? 10.095 17.504 9.648 1.00 84.44 153 GLY A O 1
ATOM 1163 N N . ALA A 1 154 ? 8.487 17.510 8.087 1.00 87.94 154 ALA A N 1
ATOM 1164 C CA . ALA A 1 154 ? 7.483 16.818 8.885 1.00 87.94 154 ALA A CA 1
ATOM 1165 C C . ALA A 1 154 ? 7.264 15.386 8.385 1.00 87.94 154 ALA A C 1
ATOM 1167 O O . ALA A 1 154 ? 7.140 15.158 7.182 1.00 87.94 154 ALA A O 1
ATOM 1168 N N . PHE A 1 155 ? 7.179 14.431 9.311 1.00 93.38 155 PHE A N 1
ATOM 1169 C CA . PHE A 1 155 ? 6.650 13.098 9.033 1.00 93.38 155 PHE A CA 1
ATOM 1170 C C . PHE A 1 155 ? 5.191 13.217 8.586 1.00 93.38 155 PHE A C 1
ATOM 1172 O O . PHE A 1 155 ? 4.402 13.892 9.251 1.00 93.38 155 PHE A O 1
ATOM 1179 N N . VAL A 1 156 ? 4.848 12.592 7.460 1.00 94.00 156 VAL A N 1
ATOM 1180 C CA . VAL A 1 156 ? 3.501 12.638 6.866 1.00 94.00 156 VAL A CA 1
ATOM 1181 C C . VAL A 1 156 ? 2.913 11.259 6.600 1.00 94.00 156 VAL A C 1
ATOM 1183 O O . VAL A 1 156 ? 1.755 11.169 6.195 1.00 94.00 156 VAL A O 1
ATOM 1186 N N . GLY A 1 157 ? 3.679 10.186 6.812 1.00 96.38 157 GLY A N 1
ATOM 1187 C CA . GLY A 1 157 ? 3.215 8.852 6.472 1.00 96.38 157 GLY A CA 1
ATOM 1188 C C . GLY A 1 157 ? 4.313 7.831 6.225 1.00 96.38 157 GLY A C 1
ATOM 1189 O O . GLY A 1 157 ? 5.484 8.090 6.480 1.00 96.38 157 GLY A O 1
ATOM 1190 N N . VAL A 1 158 ? 3.929 6.674 5.696 1.00 97.94 158 VAL A N 1
ATOM 1191 C CA . VAL A 1 158 ? 4.824 5.542 5.429 1.00 97.94 158 VAL A CA 1
ATOM 1192 C C . VAL A 1 158 ? 4.493 4.940 4.068 1.00 97.94 158 VAL A C 1
ATOM 1194 O O . VAL A 1 158 ? 3.321 4.793 3.711 1.00 97.94 158 VAL A O 1
ATOM 1197 N N . THR A 1 159 ? 5.534 4.567 3.326 1.00 98.12 159 THR A N 1
ATOM 1198 C CA . THR A 1 159 ? 5.432 3.697 2.152 1.00 98.12 159 THR A CA 1
ATOM 1199 C C . THR A 1 159 ? 6.049 2.347 2.488 1.00 98.12 159 THR A C 1
ATOM 1201 O O . THR A 1 159 ? 7.181 2.281 2.967 1.00 98.12 159 THR A O 1
ATOM 1204 N N . ILE A 1 160 ? 5.312 1.268 2.234 1.00 98.50 160 ILE A N 1
ATOM 1205 C CA . ILE A 1 160 ? 5.799 -0.101 2.413 1.00 98.50 160 ILE A CA 1
ATOM 1206 C C . ILE A 1 160 ? 5.569 -0.828 1.101 1.00 98.50 160 ILE A C 1
ATOM 1208 O O . ILE A 1 160 ? 4.429 -1.024 0.697 1.00 98.50 160 ILE A O 1
ATOM 1212 N N . ASN A 1 161 ? 6.635 -1.232 0.429 1.00 98.06 161 ASN A N 1
ATOM 1213 C CA . ASN A 1 161 ? 6.538 -2.005 -0.800 1.00 98.06 161 ASN A CA 1
ATOM 1214 C C . ASN A 1 161 ? 7.248 -3.332 -0.585 1.00 98.06 161 ASN A C 1
ATOM 1216 O O . ASN A 1 161 ? 8.445 -3.374 -0.300 1.00 98.06 161 ASN A O 1
ATOM 1220 N N . THR A 1 162 ? 6.493 -4.411 -0.722 1.00 97.69 162 THR A N 1
ATOM 1221 C CA . THR A 1 162 ? 6.990 -5.781 -0.679 1.00 97.69 162 THR A CA 1
ATOM 1222 C C . THR A 1 162 ? 7.228 -6.274 -2.104 1.00 97.69 162 THR A C 1
ATOM 1224 O O . THR A 1 162 ? 7.093 -5.539 -3.089 1.00 97.69 162 THR A O 1
ATOM 1227 N N . ARG A 1 163 ? 7.555 -7.562 -2.234 1.00 95.00 163 ARG A N 1
ATOM 1228 C CA . ARG A 1 163 ? 7.647 -8.214 -3.536 1.00 95.00 163 ARG A CA 1
ATOM 1229 C C . ARG A 1 163 ? 6.327 -8.124 -4.311 1.00 95.00 163 ARG A C 1
ATOM 1231 O O . ARG A 1 163 ? 6.378 -7.841 -5.501 1.00 95.00 163 ARG A O 1
ATOM 1238 N N . LYS A 1 164 ? 5.181 -8.372 -3.663 1.00 96.88 164 LYS A N 1
ATOM 1239 C CA . LYS A 1 164 ? 3.874 -8.457 -4.342 1.00 96.88 164 LYS A CA 1
ATOM 1240 C C . LYS A 1 164 ? 2.936 -7.283 -4.097 1.00 96.88 164 LYS A C 1
ATOM 1242 O O . LYS A 1 164 ? 1.998 -7.113 -4.875 1.00 96.88 164 LYS A O 1
ATOM 1247 N N . HIS A 1 165 ? 3.168 -6.470 -3.067 1.00 98.56 165 HIS A N 1
ATOM 1248 C CA . HIS A 1 165 ? 2.241 -5.413 -2.661 1.00 98.56 165 HIS A CA 1
ATOM 1249 C C . HIS A 1 165 ? 2.922 -4.056 -2.486 1.00 98.56 165 HIS A C 1
ATOM 1251 O O . HIS A 1 165 ? 4.100 -3.965 -2.148 1.00 98.56 165 HIS A O 1
ATOM 1257 N N . MET A 1 166 ? 2.152 -2.994 -2.702 1.00 98.19 166 MET A N 1
ATOM 1258 C CA . MET A 1 166 ? 2.537 -1.611 -2.461 1.00 98.19 166 MET A CA 1
ATOM 1259 C C . MET A 1 166 ? 1.526 -0.929 -1.549 1.00 98.19 166 MET A C 1
ATOM 1261 O O . MET A 1 166 ? 0.341 -0.818 -1.882 1.00 98.19 166 MET A O 1
ATOM 1265 N N . TYR A 1 167 ? 2.027 -0.357 -0.465 1.00 98.62 167 TYR A N 1
ATOM 1266 C CA . TYR A 1 167 ? 1.252 0.338 0.546 1.00 98.62 167 TYR A CA 1
ATOM 1267 C C . TYR A 1 167 ? 1.712 1.774 0.667 1.00 98.62 167 TYR A C 1
ATOM 1269 O O . TYR A 1 167 ? 2.905 2.056 0.748 1.00 98.62 167 TYR A O 1
ATOM 1277 N N . ILE A 1 168 ? 0.747 2.680 0.708 1.00 98.25 168 ILE A N 1
ATOM 1278 C CA . ILE A 1 168 ? 0.975 4.079 1.044 1.00 98.25 168 ILE A CA 1
ATOM 1279 C C . ILE A 1 168 ? -0.047 4.450 2.105 1.00 98.25 168 ILE A C 1
ATOM 1281 O O . ILE A 1 168 ? -1.239 4.180 1.943 1.00 98.25 168 ILE A O 1
ATOM 1285 N N . PHE A 1 169 ? 0.418 5.094 3.165 1.00 98.44 169 PHE A N 1
ATOM 1286 C CA . PHE A 1 169 ? -0.418 5.844 4.085 1.00 98.44 169 PHE A CA 1
ATOM 1287 C C . PHE A 1 169 ? 0.201 7.225 4.233 1.00 98.44 169 PHE A C 1
ATOM 1289 O O . PHE A 1 169 ? 1.255 7.341 4.845 1.00 98.44 169 PHE A O 1
ATOM 1296 N N . GLU A 1 170 ? -0.435 8.259 3.692 1.00 96.88 170 GLU A N 1
ATOM 1297 C CA . GLU A 1 170 ? 0.023 9.644 3.803 1.00 96.88 170 GLU A CA 1
ATOM 1298 C C . GLU A 1 170 ? -1.143 10.579 4.142 1.00 96.88 170 GLU A C 1
ATOM 1300 O O . GLU A 1 170 ? -2.180 10.581 3.469 1.00 96.88 170 GLU A O 1
ATOM 1305 N N . ILE A 1 171 ? -0.963 11.417 5.166 1.00 95.31 171 ILE A N 1
ATOM 1306 C CA . ILE A 1 171 ? -1.917 12.463 5.546 1.00 95.31 171 ILE A CA 1
ATOM 1307 C C . ILE A 1 171 ? -1.171 13.785 5.737 1.00 95.31 171 ILE A C 1
ATOM 1309 O O . ILE A 1 171 ? -0.284 13.919 6.576 1.00 95.31 171 ILE A O 1
ATOM 1313 N N . MET A 1 172 ? -1.595 14.799 4.987 1.00 90.25 172 MET A N 1
ATOM 1314 C CA . MET A 1 172 ? -1.129 16.181 5.072 1.00 90.25 172 MET A CA 1
ATOM 1315 C C . MET A 1 172 ? -2.326 17.143 5.077 1.00 90.25 172 MET A C 1
ATOM 1317 O O . MET A 1 172 ? -3.423 16.774 4.645 1.00 90.25 172 MET A O 1
ATOM 1321 N N . PRO A 1 173 ? -2.155 18.404 5.516 1.00 82.62 173 PRO A N 1
ATOM 1322 C CA . PRO A 1 173 ? -3.190 19.419 5.347 1.00 82.62 173 PRO A CA 1
ATOM 1323 C C . PRO A 1 173 ? -3.652 19.515 3.883 1.00 82.62 173 PRO A C 1
ATOM 1325 O O . PRO A 1 173 ? -2.868 19.830 2.994 1.00 82.62 173 PRO A O 1
ATOM 1328 N N . GLY A 1 174 ? -4.931 19.221 3.632 1.00 83.31 174 GLY A N 1
ATOM 1329 C CA . GLY A 1 174 ? -5.531 19.283 2.294 1.00 83.31 174 GLY A CA 1
ATOM 1330 C C . GLY A 1 174 ? -5.188 18.124 1.348 1.00 83.31 174 GLY A C 1
ATOM 1331 O O . GLY A 1 174 ? -5.623 18.157 0.201 1.00 83.31 174 GLY A O 1
ATOM 1332 N N . SER A 1 175 ? -4.448 17.101 1.793 1.00 89.88 175 SER A N 1
ATOM 1333 C CA . SER A 1 175 ? -4.107 15.941 0.960 1.00 89.88 175 SER A CA 1
ATOM 1334 C C . SER A 1 175 ? -4.062 14.657 1.780 1.00 89.88 175 SER A C 1
ATOM 1336 O O . SER A 1 175 ? -3.258 14.530 2.700 1.00 89.88 175 SER A O 1
ATOM 1338 N N . ILE A 1 176 ? -4.886 13.683 1.404 1.00 94.31 176 ILE A N 1
ATOM 1339 C CA . ILE A 1 176 ? -4.857 12.325 1.949 1.00 94.31 176 ILE A CA 1
ATOM 1340 C C . ILE A 1 176 ? -4.595 11.368 0.799 1.00 94.31 176 ILE A C 1
ATOM 1342 O O . ILE A 1 176 ? -5.233 11.466 -0.253 1.00 94.31 176 ILE A O 1
ATOM 1346 N N . TYR A 1 177 ? -3.656 10.453 1.002 1.00 96.19 177 TYR A N 1
ATOM 1347 C CA . TYR A 1 177 ? -3.401 9.378 0.069 1.00 96.19 177 TYR A CA 1
ATOM 1348 C C . TYR A 1 177 ? -3.113 8.085 0.821 1.00 96.19 177 TYR A C 1
ATOM 1350 O O . TYR A 1 177 ? -2.016 7.872 1.328 1.00 96.19 177 TYR A O 1
ATOM 1358 N N . CYS A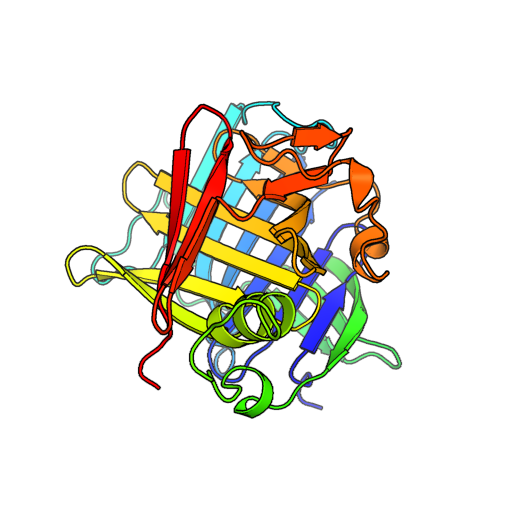 1 178 ? -4.113 7.209 0.855 1.00 98.19 178 CYS A N 1
ATOM 1359 C CA . CYS A 1 178 ? -3.960 5.850 1.352 1.00 98.19 178 CYS A CA 1
ATOM 1360 C C . CYS A 1 178 ? -4.233 4.862 0.217 1.00 98.19 178 CYS A C 1
ATOM 1362 O O . CYS A 1 178 ? -5.187 5.038 -0.552 1.00 98.19 178 CYS A O 1
ATOM 1364 N N . ARG A 1 179 ? -3.390 3.839 0.080 1.00 97.62 179 ARG A N 1
ATOM 1365 C CA . ARG A 1 179 ? -3.481 2.852 -0.998 1.00 97.62 179 ARG A CA 1
ATOM 1366 C C . ARG A 1 179 ? -2.941 1.504 -0.544 1.00 97.62 179 ARG A C 1
ATOM 1368 O O . ARG A 1 179 ? -1.841 1.455 -0.001 1.00 97.62 179 ARG A O 1
ATOM 1375 N N . ALA A 1 180 ? -3.657 0.448 -0.913 1.00 98.38 180 ALA A N 1
ATOM 1376 C CA . ALA A 1 180 ? -3.103 -0.888 -1.081 1.00 98.38 180 ALA A CA 1
ATOM 1377 C C . ALA A 1 180 ? -3.241 -1.296 -2.555 1.00 98.38 180 ALA A C 1
ATOM 1379 O O . ALA A 1 180 ? -4.254 -1.011 -3.211 1.00 98.38 180 ALA A O 1
ATOM 1380 N N . ALA A 1 181 ? -2.183 -1.884 -3.098 1.00 97.75 181 ALA A N 1
ATOM 1381 C CA . ALA A 1 181 ? -2.154 -2.388 -4.460 1.00 97.75 181 ALA A CA 1
ATOM 1382 C C . ALA A 1 181 ? -1.305 -3.654 -4.527 1.00 97.75 181 ALA A C 1
ATOM 1384 O O . ALA A 1 181 ? -0.205 -3.674 -3.981 1.00 97.75 181 ALA A O 1
ATOM 1385 N N . ARG A 1 182 ? -1.751 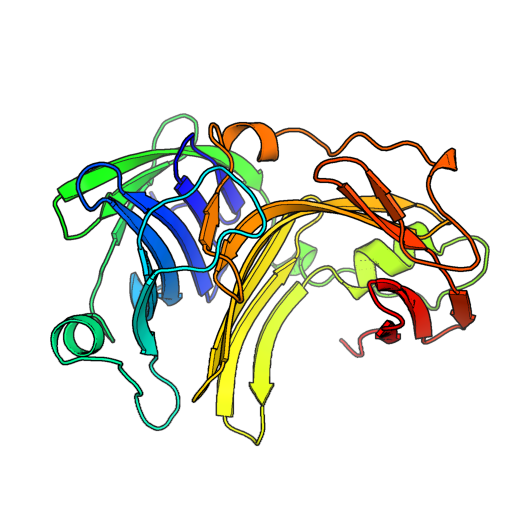-4.658 -5.282 1.00 97.25 182 ARG A N 1
ATOM 1386 C CA . ARG A 1 182 ? -0.850 -5.705 -5.781 1.00 97.25 182 ARG A CA 1
ATOM 1387 C C . ARG A 1 182 ? -0.167 -5.236 -7.058 1.00 97.25 182 ARG A C 1
ATOM 1389 O O . ARG A 1 182 ? -0.766 -4.494 -7.844 1.00 97.25 182 ARG A O 1
ATOM 1396 N N . TRP A 1 183 ? 1.068 -5.661 -7.278 1.00 97.75 183 TRP A N 1
ATOM 1397 C CA . TRP A 1 183 ? 1.857 -5.208 -8.420 1.00 97.75 183 TRP A CA 1
ATOM 1398 C C . TRP A 1 183 ? 2.784 -6.283 -8.969 1.00 97.75 183 TRP A C 1
ATOM 1400 O O . TRP A 1 183 ? 3.058 -7.290 -8.319 1.00 97.75 183 TRP A O 1
ATOM 1410 N N . ALA A 1 184 ? 3.243 -6.049 -10.192 1.00 97.56 184 ALA A N 1
ATOM 1411 C CA . ALA A 1 184 ? 4.265 -6.832 -10.853 1.00 97.56 184 ALA A CA 1
ATOM 1412 C C . ALA A 1 184 ? 5.137 -5.927 -11.730 1.00 97.56 184 ALA A C 1
ATOM 1414 O O . ALA A 1 184 ? 4.754 -4.815 -12.109 1.00 97.56 184 ALA A O 1
ATOM 1415 N N . VAL A 1 185 ? 6.322 -6.426 -12.063 1.00 97.31 185 VAL A N 1
ATOM 1416 C CA . VAL A 1 185 ? 7.291 -5.725 -12.904 1.00 97.31 185 VAL A CA 1
ATOM 1417 C C . VAL A 1 185 ? 7.790 -6.634 -14.020 1.00 97.31 185 VAL A C 1
ATOM 1419 O O . VAL A 1 185 ? 7.884 -7.851 -13.856 1.00 97.31 185 VAL A O 1
ATOM 1422 N N . CYS A 1 186 ? 8.146 -6.025 -15.144 1.00 96.94 186 CYS A N 1
ATOM 1423 C CA . CYS A 1 186 ? 8.883 -6.644 -16.238 1.00 96.94 186 CYS A CA 1
ATOM 1424 C C . CYS A 1 186 ? 9.825 -5.612 -16.870 1.00 96.94 186 CYS A C 1
ATOM 1426 O O . CYS A 1 186 ? 9.819 -4.441 -16.493 1.00 96.94 186 CYS A O 1
ATOM 1428 N N . ASP A 1 187 ? 10.610 -6.014 -17.868 1.00 97.19 187 ASP A N 1
ATOM 1429 C CA . ASP A 1 187 ? 11.561 -5.095 -18.508 1.00 97.19 187 ASP A CA 1
ATOM 1430 C C . ASP A 1 187 ? 10.879 -3.958 -19.285 1.00 97.19 187 ASP A C 1
ATOM 1432 O O . ASP A 1 187 ? 11.507 -2.942 -19.574 1.00 97.19 187 ASP A O 1
ATOM 1436 N N . ARG A 1 188 ? 9.579 -4.095 -19.591 1.00 97.31 188 ARG A N 1
ATOM 1437 C CA . ARG A 1 188 ? 8.782 -3.032 -20.221 1.00 97.31 188 ARG A CA 1
ATOM 1438 C C . ARG A 1 188 ? 8.178 -2.052 -19.219 1.00 97.31 188 ARG A C 1
ATOM 1440 O O . ARG A 1 188 ? 7.721 -0.999 -19.651 1.00 97.31 188 ARG A O 1
ATOM 1447 N N . GLY A 1 189 ? 8.186 -2.357 -17.919 1.00 97.19 189 GLY A N 1
ATOM 1448 C CA . GLY A 1 189 ? 7.680 -1.460 -16.884 1.00 97.19 189 GLY A CA 1
ATOM 1449 C C . GLY A 1 189 ? 6.951 -2.141 -15.741 1.00 97.19 189 GLY A C 1
ATOM 1450 O O . GLY A 1 189 ? 7.225 -3.285 -15.378 1.00 97.19 189 GLY A O 1
ATOM 1451 N N . VAL A 1 190 ? 6.047 -1.379 -15.136 1.00 97.56 190 VAL A N 1
ATOM 1452 C CA . VAL A 1 190 ? 5.339 -1.735 -13.910 1.00 97.56 190 VAL A CA 1
ATOM 1453 C C . VAL A 1 190 ? 3.849 -1.825 -14.182 1.00 97.56 190 VAL A C 1
ATOM 1455 O O . VAL A 1 190 ? 3.283 -0.956 -14.839 1.00 97.56 190 VAL A O 1
ATOM 1458 N N . VAL A 1 191 ? 3.205 -2.845 -13.630 1.00 97.75 191 VAL A N 1
ATOM 1459 C CA . VAL A 1 191 ? 1.751 -2.993 -13.648 1.00 97.75 191 VAL A CA 1
ATOM 1460 C C . VAL A 1 191 ? 1.237 -3.169 -12.229 1.00 97.75 191 VAL A C 1
ATOM 1462 O O . VAL A 1 191 ? 1.860 -3.846 -11.410 1.00 97.75 191 VAL A O 1
ATOM 1465 N N . PHE A 1 192 ? 0.110 -2.545 -11.907 1.00 97.25 192 PHE A N 1
ATOM 1466 C CA . PHE A 1 192 ? -0.513 -2.703 -10.597 1.00 97.25 192 PHE A CA 1
ATOM 1467 C C . PHE A 1 192 ? -2.033 -2.629 -10.664 1.00 97.25 192 PHE A C 1
ATOM 1469 O O . PHE A 1 192 ? -2.601 -1.886 -11.466 1.00 97.25 192 PHE A O 1
ATOM 1476 N N . ASN A 1 193 ? -2.672 -3.356 -9.745 1.00 96.31 193 ASN A N 1
ATOM 1477 C CA . ASN A 1 193 ? -4.097 -3.255 -9.465 1.00 96.31 193 ASN A CA 1
ATOM 1478 C C . ASN A 1 193 ? -4.259 -2.655 -8.082 1.00 96.31 193 ASN A C 1
ATOM 1480 O O . ASN A 1 193 ? -3.837 -3.239 -7.085 1.00 96.31 193 ASN A O 1
ATOM 1484 N N . GLN A 1 194 ? -4.913 -1.502 -8.020 1.00 93.25 194 GLN A N 1
ATOM 1485 C CA . GLN A 1 194 ? -5.315 -0.933 -6.743 1.00 93.25 194 GLN A CA 1
ATOM 1486 C C . GLN A 1 194 ? -6.500 -1.751 -6.235 1.00 93.25 194 GLN A C 1
ATOM 1488 O O . GLN A 1 194 ? -7.504 -1.898 -6.934 1.00 93.25 194 GLN A O 1
ATOM 1493 N N . ASN A 1 195 ? -6.368 -2.313 -5.042 1.00 95.94 195 ASN A N 1
ATOM 1494 C CA . ASN A 1 195 ? -7.433 -3.048 -4.367 1.00 95.94 195 ASN A CA 1
ATOM 1495 C C . ASN A 1 195 ? -8.051 -2.219 -3.234 1.00 95.94 195 ASN A C 1
ATOM 1497 O O . ASN A 1 195 ? -9.204 -2.457 -2.883 1.00 95.94 195 ASN A O 1
ATOM 1501 N N . PHE A 1 196 ? -7.344 -1.184 -2.765 1.00 97.44 196 PHE A N 1
ATOM 1502 C CA . PHE A 1 196 ? -7.853 -0.160 -1.857 1.00 97.44 196 PHE A CA 1
ATOM 1503 C C . PHE A 1 196 ? -7.311 1.226 -2.231 1.00 97.44 196 PHE A C 1
ATOM 1505 O O . PHE A 1 196 ? -6.121 1.383 -2.520 1.00 97.44 196 PHE A O 1
ATOM 1512 N N . ARG A 1 197 ? -8.159 2.258 -2.177 1.00 95.56 197 ARG A N 1
ATOM 1513 C CA . ARG A 1 197 ? -7.772 3.648 -2.427 1.00 95.56 197 ARG A CA 1
ATOM 1514 C C . ARG A 1 197 ? -8.631 4.647 -1.660 1.00 95.56 197 ARG A C 1
ATOM 1516 O O . ARG A 1 197 ? -9.850 4.657 -1.788 1.00 95.56 197 ARG A O 1
ATOM 1523 N N . GLN A 1 198 ? -7.965 5.558 -0.957 1.00 96.50 198 GLN A N 1
ATOM 1524 C CA . GLN A 1 198 ? -8.535 6.796 -0.428 1.00 96.50 198 GLN A CA 1
ATOM 1525 C C . GLN A 1 198 ? -7.681 7.971 -0.923 1.00 96.50 198 GLN A C 1
ATOM 1527 O O . GLN A 1 198 ? -6.592 8.213 -0.404 1.00 96.50 198 GLN A O 1
ATOM 1532 N N . ARG A 1 199 ? -8.158 8.691 -1.950 1.00 91.75 199 ARG A N 1
ATOM 1533 C CA . ARG A 1 199 ? -7.554 9.957 -2.423 1.00 91.75 199 ARG A CA 1
ATOM 1534 C C . ARG A 1 199 ? -8.578 10.899 -3.057 1.00 91.75 199 ARG A C 1
ATOM 1536 O O . ARG A 1 199 ? -9.189 11.700 -2.379 1.00 91.75 199 ARG A O 1
ATOM 1543 N N . PHE A 1 200 ? -8.769 10.821 -4.371 1.00 88.12 200 PHE A N 1
ATOM 1544 C CA . PHE A 1 200 ? -9.883 11.478 -5.066 1.00 88.12 200 PHE A CA 1
ATOM 1545 C C . PHE A 1 200 ? -11.091 10.545 -5.201 1.00 88.12 200 PHE A C 1
ATOM 1547 O O . PHE A 1 200 ? -12.149 10.955 -5.661 1.00 88.12 200 PHE A O 1
ATOM 1554 N N . GLU A 1 201 ? -10.912 9.288 -4.806 1.00 90.50 201 GLU A N 1
ATOM 1555 C CA . GLU A 1 201 ? -11.916 8.238 -4.748 1.00 90.50 201 GLU A CA 1
ATOM 1556 C C . GLU A 1 201 ? -11.834 7.539 -3.388 1.00 90.50 201 GLU A C 1
ATOM 1558 O O . GLU A 1 201 ? -10.806 7.637 -2.707 1.00 90.50 201 GLU A O 1
ATOM 1563 N N . ALA A 1 202 ? -12.910 6.849 -3.018 1.00 93.25 202 ALA A N 1
ATOM 1564 C CA . ALA A 1 202 ? -12.979 5.961 -1.864 1.00 93.25 202 ALA A CA 1
ATOM 1565 C C . ALA A 1 202 ? -13.404 4.579 -2.348 1.00 93.25 202 ALA A C 1
ATOM 1567 O O . ALA A 1 202 ? -14.589 4.307 -2.503 1.00 93.25 202 ALA A O 1
ATOM 1568 N N . TYR A 1 203 ? -12.426 3.731 -2.635 1.00 95.44 203 TYR A N 1
ATOM 1569 C CA . TYR A 1 203 ? -12.632 2.466 -3.322 1.00 95.44 203 TYR A CA 1
ATOM 1570 C C . TYR A 1 203 ? -11.939 1.323 -2.583 1.00 95.44 203 TYR A C 1
ATOM 1572 O O . TYR A 1 203 ? -10.786 1.439 -2.177 1.00 95.44 203 TYR A O 1
ATOM 1580 N N . MET A 1 204 ? -12.635 0.200 -2.453 1.00 97.50 204 MET A N 1
ATOM 1581 C CA . MET A 1 204 ? -12.043 -1.093 -2.129 1.00 97.50 204 MET A CA 1
ATOM 1582 C C . MET A 1 204 ? -12.721 -2.144 -3.002 1.00 97.50 204 MET A C 1
ATOM 1584 O O . MET A 1 204 ? -13.938 -2.088 -3.168 1.00 97.50 204 MET A O 1
ATOM 1588 N N . ILE A 1 205 ? -11.986 -3.108 -3.550 1.00 96.56 205 ILE A N 1
ATOM 1589 C CA . ILE A 1 205 ? -12.589 -4.188 -4.347 1.00 96.56 205 ILE A CA 1
ATOM 1590 C C . ILE A 1 205 ? -13.592 -5.004 -3.512 1.00 96.56 205 ILE A C 1
ATOM 1592 O O . ILE A 1 205 ? -13.426 -5.161 -2.305 1.00 96.56 205 ILE A O 1
ATOM 1596 N N . ALA A 1 206 ? -14.650 -5.530 -4.135 1.00 96.12 206 ALA A N 1
ATOM 1597 C CA . ALA A 1 206 ? -15.695 -6.304 -3.458 1.00 96.12 206 ALA A CA 1
ATOM 1598 C C . ALA A 1 206 ? -15.172 -7.493 -2.624 1.00 96.12 206 ALA A C 1
ATOM 1600 O O . ALA A 1 206 ? -15.708 -7.747 -1.545 1.00 96.12 206 ALA A O 1
ATOM 1601 N N . ASP A 1 207 ? -14.139 -8.192 -3.104 1.00 97.69 207 ASP A N 1
ATOM 1602 C CA . ASP A 1 207 ? -13.442 -9.244 -2.362 1.00 97.69 207 ASP A CA 1
ATOM 1603 C C . ASP A 1 207 ? -11.930 -9.044 -2.449 1.00 97.69 207 ASP A C 1
ATOM 1605 O O . ASP A 1 207 ? -11.290 -9.342 -3.459 1.00 97.69 207 ASP A O 1
ATOM 1609 N N . ASN A 1 208 ? -11.359 -8.514 -1.375 1.00 98.31 208 ASN A N 1
ATOM 1610 C CA . ASN A 1 208 ? -9.960 -8.131 -1.331 1.00 98.31 208 ASN A CA 1
ATOM 1611 C C . ASN A 1 208 ? -8.992 -9.319 -1.282 1.00 98.31 208 ASN A C 1
ATOM 1613 O O . ASN A 1 208 ? -7.815 -9.158 -1.591 1.00 98.31 208 ASN A O 1
ATOM 1617 N N . ARG A 1 209 ? -9.486 -10.542 -1.044 1.00 98.38 209 ARG A N 1
ATOM 1618 C CA . ARG A 1 209 ? -8.673 -11.768 -1.134 1.00 98.38 209 ARG A CA 1
ATOM 1619 C C . ARG A 1 209 ? -8.097 -11.995 -2.528 1.00 98.38 209 ARG A C 1
ATOM 1621 O O . ARG A 1 209 ? -7.129 -12.734 -2.667 1.00 98.38 209 ARG A O 1
ATOM 1628 N N . GLU A 1 210 ? -8.633 -11.333 -3.554 1.00 97.25 210 GLU A N 1
ATOM 1629 C CA . GLU A 1 210 ? -8.013 -11.295 -4.878 1.00 97.25 210 GLU A CA 1
ATOM 1630 C C . GLU A 1 210 ? -6.539 -10.853 -4.814 1.00 97.25 210 GLU A C 1
ATOM 1632 O O . GLU A 1 210 ? -5.710 -11.406 -5.540 1.00 97.25 210 GLU A O 1
ATOM 1637 N N . ALA A 1 211 ? -6.202 -9.916 -3.917 1.00 97.62 211 ALA A N 1
ATOM 1638 C CA . ALA A 1 211 ? -4.851 -9.389 -3.754 1.00 97.62 211 ALA A CA 1
ATOM 1639 C C . ALA A 1 211 ? -3.833 -10.448 -3.289 1.00 97.62 211 ALA A C 1
ATOM 1641 O O . ALA A 1 211 ? -2.648 -10.311 -3.562 1.00 97.62 211 ALA A O 1
ATOM 1642 N N . MET A 1 212 ? -4.280 -11.567 -2.702 1.00 97.25 212 MET A N 1
ATOM 1643 C CA . MET A 1 212 ? -3.392 -12.670 -2.309 1.00 97.25 212 MET A CA 1
ATOM 1644 C C . MET A 1 212 ? -2.683 -13.319 -3.504 1.00 97.25 212 MET A C 1
ATOM 1646 O O . MET A 1 212 ? -1.571 -13.840 -3.370 1.00 97.25 212 MET A O 1
ATOM 1650 N N . ASN A 1 213 ? -3.321 -13.305 -4.674 1.00 96.50 213 ASN A N 1
ATOM 1651 C CA . ASN A 1 213 ? -2.779 -13.911 -5.882 1.00 96.50 213 ASN A CA 1
ATOM 1652 C C . ASN A 1 213 ? -1.775 -12.978 -6.555 1.00 96.50 213 ASN A C 1
ATOM 1654 O O . ASN A 1 213 ? -1.945 -11.755 -6.549 1.00 96.50 213 ASN A O 1
ATOM 1658 N N . ASP A 1 214 ? -0.770 -13.572 -7.197 1.00 95.12 214 ASP A N 1
ATOM 1659 C CA . ASP A 1 214 ? 0.133 -12.831 -8.076 1.00 95.12 214 ASP A CA 1
ATOM 1660 C C . ASP A 1 214 ? -0.677 -12.072 -9.139 1.00 95.12 214 ASP A C 1
ATOM 1662 O O . ASP A 1 214 ? -1.740 -12.518 -9.585 1.00 95.12 214 ASP A O 1
ATOM 1666 N N . LEU A 1 215 ? -0.200 -10.884 -9.509 1.00 96.25 215 LEU A N 1
ATOM 1667 C CA . LEU A 1 215 ? -0.829 -10.107 -10.565 1.00 96.25 215 LEU A CA 1
ATOM 1668 C C . LEU A 1 215 ? -0.417 -10.692 -11.917 1.00 96.25 215 LEU A C 1
ATOM 1670 O O . LEU A 1 215 ? 0.730 -10.542 -12.332 1.00 96.25 215 LEU A O 1
ATOM 1674 N N . GLU A 1 216 ? -1.352 -11.352 -12.593 1.00 94.44 216 GLU A N 1
ATOM 1675 C CA . GLU A 1 216 ? -1.202 -11.722 -14.001 1.00 94.44 216 GLU A CA 1
ATOM 1676 C C . GLU A 1 216 ? -1.334 -10.471 -14.880 1.00 94.44 216 GLU A C 1
ATOM 1678 O O . GLU A 1 216 ? -2.157 -9.596 -14.604 1.00 94.44 216 GLU A O 1
ATOM 1683 N N . TYR A 1 217 ? -0.510 -10.369 -15.924 1.00 95.38 217 TYR A N 1
ATOM 1684 C CA . TYR A 1 217 ? -0.483 -9.210 -16.816 1.00 95.38 217 TYR A CA 1
ATOM 1685 C C . TYR A 1 217 ? -0.070 -9.591 -18.236 1.00 95.38 217 TYR A C 1
ATOM 1687 O O . TYR A 1 217 ? 0.643 -10.574 -18.449 1.00 95.38 217 TYR A O 1
ATOM 1695 N N . ASP A 1 218 ? -0.486 -8.773 -19.204 1.00 96.38 218 ASP A N 1
ATOM 1696 C CA . ASP A 1 218 ? -0.097 -8.920 -20.605 1.00 96.38 218 ASP A CA 1
ATOM 1697 C C . ASP A 1 218 ? 1.008 -7.917 -20.961 1.00 96.38 218 ASP A C 1
ATOM 1699 O O . ASP A 1 218 ? 0.822 -6.699 -20.948 1.00 96.38 218 ASP A O 1
ATOM 1703 N N . VAL A 1 219 ? 2.182 -8.439 -21.318 1.00 96.31 219 VAL A N 1
ATOM 1704 C CA . VAL A 1 219 ? 3.346 -7.643 -21.732 1.00 96.31 219 VAL A CA 1
ATOM 1705 C C . VAL A 1 219 ? 3.050 -6.794 -22.982 1.00 96.31 219 VAL A C 1
ATOM 1707 O O . VAL A 1 219 ? 3.696 -5.760 -23.193 1.00 96.31 219 VAL A O 1
ATOM 1710 N N . ALA A 1 220 ? 2.083 -7.195 -23.813 1.00 96.75 220 ALA A N 1
ATOM 1711 C CA . ALA A 1 220 ? 1.684 -6.458 -25.008 1.00 96.75 220 ALA A CA 1
ATOM 1712 C C . ALA A 1 220 ? 0.979 -5.128 -24.693 1.00 96.75 220 ALA A C 1
ATOM 1714 O O . ALA A 1 220 ? 1.007 -4.229 -25.531 1.00 96.75 220 ALA A O 1
ATOM 1715 N N . LEU A 1 221 ? 0.413 -4.970 -23.490 1.00 97.00 221 LEU A N 1
ATOM 1716 C CA . LEU A 1 221 ? -0.283 -3.748 -23.071 1.00 97.00 221 LEU A CA 1
ATOM 1717 C C . LEU A 1 221 ? 0.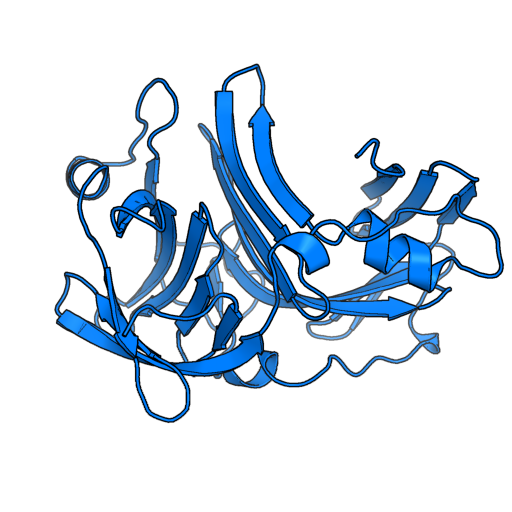660 -2.612 -22.655 1.00 97.00 221 LEU A C 1
ATOM 1719 O O . LEU A 1 221 ? 0.215 -1.477 -22.510 1.00 97.00 221 LEU A O 1
ATOM 1723 N N . PHE A 1 222 ? 1.960 -2.876 -22.492 1.00 97.19 222 PHE A N 1
ATOM 1724 C CA . PHE A 1 222 ? 2.934 -1.804 -22.292 1.00 97.19 222 PHE A CA 1
ATOM 1725 C C . PHE A 1 222 ? 3.127 -1.001 -23.587 1.00 97.19 222 PHE A C 1
ATOM 1727 O O . PHE A 1 222 ? 3.666 -1.506 -24.581 1.00 97.19 222 PHE A O 1
ATOM 1734 N N . ASP A 1 223 ? 2.717 0.264 -23.548 1.00 94.06 223 ASP A N 1
ATOM 1735 C CA . ASP A 1 223 ? 2.880 1.242 -24.623 1.00 94.06 223 ASP A CA 1
ATOM 1736 C C . ASP A 1 223 ? 4.142 2.084 -24.393 1.00 94.06 223 ASP A C 1
ATOM 1738 O O . ASP A 1 223 ? 4.295 2.702 -23.343 1.00 94.06 223 ASP A O 1
ATOM 1742 N N . ALA A 1 224 ? 5.053 2.111 -25.365 1.00 90.75 224 ALA A N 1
ATOM 1743 C CA . ALA A 1 224 ? 6.305 2.856 -25.252 1.00 90.75 224 ALA A CA 1
ATOM 1744 C C . ALA A 1 224 ? 6.098 4.378 -25.156 1.00 90.75 224 ALA A C 1
ATOM 1746 O O . ALA A 1 224 ? 7.008 5.070 -24.713 1.00 90.75 224 ALA A O 1
ATOM 1747 N N . ASP A 1 225 ? 4.923 4.883 -25.541 1.00 90.88 225 ASP A N 1
ATOM 1748 C CA . ASP A 1 225 ? 4.625 6.313 -25.576 1.00 90.88 225 ASP A CA 1
ATOM 1749 C C . ASP A 1 225 ? 3.729 6.775 -24.410 1.00 90.88 225 ASP A C 1
ATOM 1751 O O . ASP A 1 225 ? 3.455 7.973 -24.271 1.00 90.88 225 ASP A O 1
ATOM 1755 N N . GLY A 1 226 ? 3.259 5.866 -23.543 1.00 92.31 226 GLY A N 1
ATOM 1756 C CA . GLY A 1 226 ? 2.304 6.250 -22.507 1.00 92.31 226 GLY A CA 1
ATOM 1757 C C . GLY A 1 226 ? 1.909 5.188 -21.484 1.00 92.31 226 GLY A C 1
ATOM 1758 O O . GLY A 1 226 ? 2.313 4.031 -21.527 1.00 92.31 226 GLY A O 1
ATOM 1759 N N . CYS A 1 227 ? 1.085 5.626 -20.528 1.00 93.69 227 CYS A N 1
ATOM 1760 C CA . CYS A 1 227 ? 0.389 4.742 -19.595 1.00 93.69 227 CYS A CA 1
ATOM 1761 C C . CYS A 1 227 ? -0.863 4.150 -20.256 1.00 93.69 227 CYS A C 1
ATOM 1763 O O . CYS A 1 227 ? -1.625 4.870 -20.906 1.00 93.69 227 CYS A O 1
ATOM 1765 N N . VAL A 1 228 ? -1.123 2.869 -19.991 1.00 95.44 228 VAL A N 1
ATOM 1766 C CA . VAL A 1 228 ? -2.332 2.162 -20.435 1.00 95.44 228 VAL A CA 1
ATOM 1767 C C . VAL A 1 228 ? -3.190 1.782 -19.229 1.00 95.44 228 VAL A C 1
ATOM 1769 O O . VAL A 1 228 ? -2.684 1.346 -18.195 1.00 95.44 228 VAL A O 1
ATOM 1772 N N . TRP A 1 229 ? -4.504 1.963 -19.371 1.00 92.50 229 TRP A N 1
ATOM 1773 C CA . TRP A 1 229 ? -5.508 1.434 -18.449 1.00 92.50 229 TRP A CA 1
ATOM 1774 C C . TRP A 1 229 ? -6.212 0.259 -19.111 1.00 92.50 229 TRP A C 1
ATOM 1776 O O . TRP A 1 229 ? -6.812 0.434 -20.171 1.00 92.50 229 TRP A O 1
ATOM 1786 N N . ASP A 1 230 ? -6.178 -0.893 -18.455 1.00 92.06 230 ASP A N 1
ATOM 1787 C CA . ASP A 1 230 ? -6.936 -2.078 -18.844 1.00 92.06 230 ASP A CA 1
ATOM 1788 C C . ASP A 1 230 ? -7.747 -2.555 -17.637 1.00 92.06 230 ASP A C 1
ATOM 1790 O O . ASP A 1 230 ? -7.198 -3.051 -16.655 1.00 92.06 230 ASP A O 1
ATOM 1794 N N . ASP A 1 231 ? -9.055 -2.293 -17.661 1.00 88.81 231 ASP A N 1
ATOM 1795 C CA . ASP A 1 231 ? -9.947 -2.443 -16.505 1.00 88.81 231 ASP A CA 1
ATOM 1796 C C . ASP A 1 231 ? -9.397 -1.753 -15.228 1.00 88.81 231 ASP A C 1
ATOM 1798 O O . ASP A 1 231 ? -9.369 -0.518 -15.143 1.00 88.81 231 ASP A O 1
ATOM 1802 N N . ARG A 1 232 ? -8.949 -2.537 -14.236 1.00 89.62 232 ARG A N 1
ATOM 1803 C CA . ARG A 1 232 ? -8.347 -2.075 -12.970 1.00 89.62 232 ARG A CA 1
ATOM 1804 C C . ARG A 1 232 ? -6.823 -2.005 -13.004 1.00 89.62 232 ARG A C 1
ATOM 1806 O O . ARG A 1 232 ? -6.230 -1.479 -12.057 1.00 89.62 232 ARG A O 1
ATOM 1813 N N . SER A 1 233 ? -6.208 -2.543 -14.050 1.00 94.25 233 SER A N 1
ATOM 1814 C CA . SER A 1 233 ? -4.765 -2.581 -14.224 1.00 94.25 233 SER A CA 1
ATOM 1815 C C . SER A 1 233 ? -4.254 -1.290 -14.830 1.00 94.25 233 SER A C 1
ATOM 1817 O O . SER A 1 233 ? -4.761 -0.790 -15.835 1.00 94.25 233 SER A O 1
ATOM 1819 N N . VAL A 1 234 ? -3.211 -0.760 -14.202 1.00 95.31 234 VAL A N 1
ATOM 1820 C CA . VAL A 1 234 ? -2.488 0.414 -14.676 1.00 95.31 234 VAL A CA 1
ATOM 1821 C C . VAL A 1 234 ? -1.101 -0.026 -15.100 1.00 95.31 234 VAL A C 1
ATOM 1823 O O . VAL A 1 234 ? -0.338 -0.516 -14.271 1.00 95.31 234 VAL A O 1
ATOM 1826 N N . TYR A 1 235 ? -0.784 0.168 -16.375 1.00 97.62 235 TYR A N 1
ATOM 1827 C CA . TYR A 1 235 ? 0.515 -0.135 -16.961 1.00 97.62 235 TYR A CA 1
ATOM 1828 C C . TYR A 1 235 ? 1.316 1.158 -17.090 1.00 97.62 235 TYR A C 1
ATOM 1830 O O . TYR A 1 235 ? 0.927 2.078 -17.811 1.00 97.62 235 TYR A O 1
ATOM 1838 N N . TRP A 1 236 ? 2.434 1.232 -16.375 1.00 97.50 236 TRP A N 1
ATOM 1839 C CA . TRP A 1 236 ? 3.431 2.291 -16.487 1.00 97.50 236 TRP A CA 1
ATOM 1840 C C . TRP A 1 236 ? 4.639 1.758 -17.239 1.00 97.50 236 TRP A C 1
ATOM 1842 O O . TRP A 1 236 ? 5.438 0.995 -16.690 1.00 97.50 236 TRP A O 1
ATOM 1852 N N . SER A 1 237 ? 4.767 2.161 -18.496 1.00 97.50 237 SER A N 1
ATOM 1853 C CA . SER A 1 237 ? 5.849 1.711 -19.364 1.00 97.50 237 SER A CA 1
ATOM 1854 C C . SER A 1 237 ? 7.155 2.438 -19.087 1.00 97.50 237 SER A C 1
ATOM 1856 O O . SER A 1 237 ? 7.164 3.621 -18.742 1.00 97.50 237 SER A O 1
ATOM 1858 N N . VAL A 1 238 ? 8.269 1.744 -19.287 1.00 97.56 238 VAL A N 1
ATOM 1859 C CA . VAL A 1 238 ? 9.610 2.329 -19.245 1.00 97.56 238 VAL A CA 1
ATOM 1860 C C . VAL A 1 238 ? 9.788 3.282 -20.418 1.00 97.56 238 VAL A C 1
ATOM 1862 O O . VAL A 1 238 ? 9.651 2.897 -21.574 1.00 97.56 238 VAL A O 1
ATOM 1865 N N . SER A 1 239 ? 10.127 4.522 -20.085 1.00 96.69 239 SER A N 1
ATOM 1866 C CA . SER A 1 239 ? 10.474 5.588 -21.019 1.00 96.69 239 SER A CA 1
ATOM 1867 C C . SER A 1 239 ? 11.975 5.614 -21.298 1.00 96.69 239 SER A C 1
ATOM 1869 O O . SER A 1 239 ? 12.413 5.697 -22.444 1.00 96.69 239 SER A O 1
ATOM 1871 N N . SER A 1 240 ? 12.794 5.533 -20.246 1.00 96.81 240 SER A N 1
ATOM 1872 C CA . SER A 1 240 ? 14.251 5.505 -20.371 1.00 96.81 240 SER A CA 1
ATOM 1873 C C . SER A 1 240 ? 14.912 4.848 -19.166 1.00 96.81 240 SER A C 1
ATOM 1875 O O . SER A 1 240 ? 14.345 4.790 -18.072 1.00 96.81 240 SER A O 1
ATOM 1877 N N . VAL A 1 241 ? 16.127 4.343 -19.385 1.00 97.69 241 VAL A N 1
ATOM 1878 C CA . VAL A 1 241 ? 16.936 3.667 -18.369 1.00 97.69 241 VAL A CA 1
ATOM 1879 C C . VAL A 1 241 ? 18.339 4.254 -18.367 1.00 97.69 241 VAL A C 1
ATOM 1881 O O . VAL A 1 241 ? 18.971 4.416 -19.410 1.00 97.69 241 VAL A O 1
ATOM 1884 N N . SER A 1 242 ? 18.829 4.547 -17.173 1.00 97.12 242 SER A N 1
ATOM 1885 C CA . SER A 1 242 ? 20.217 4.885 -16.884 1.00 97.12 242 SER A CA 1
ATOM 1886 C C . SER A 1 242 ? 20.658 4.154 -15.618 1.00 97.12 242 SER A C 1
ATOM 1888 O O . SER A 1 242 ? 19.818 3.648 -14.877 1.00 97.12 242 SER A O 1
ATOM 1890 N N . GLY A 1 243 ? 21.963 4.141 -15.333 1.00 97.19 243 GLY A N 1
ATOM 1891 C CA . GLY A 1 243 ? 22.508 3.457 -14.155 1.00 97.19 243 GLY A CA 1
ATOM 1892 C C . GLY A 1 243 ? 21.808 3.811 -12.838 1.00 97.19 243 GLY A C 1
ATOM 1893 O O . GLY A 1 243 ? 21.611 2.930 -12.008 1.00 97.19 243 GLY A O 1
ATOM 1894 N N . ASP A 1 244 ? 21.378 5.064 -12.672 1.00 97.62 244 ASP A N 1
ATOM 1895 C CA . ASP A 1 244 ? 20.843 5.586 -11.407 1.00 97.62 244 ASP A CA 1
ATOM 1896 C C . ASP A 1 244 ? 19.386 6.072 -11.493 1.00 97.62 244 ASP A C 1
ATOM 1898 O O . ASP A 1 244 ? 18.836 6.543 -10.498 1.00 97.62 244 ASP A O 1
ATOM 1902 N N . GLU A 1 245 ? 18.744 5.981 -12.658 1.00 97.88 245 GLU A N 1
ATOM 1903 C CA . GLU A 1 245 ? 17.363 6.436 -12.857 1.00 97.88 245 GLU A CA 1
ATOM 1904 C C . GLU A 1 245 ? 16.655 5.593 -13.923 1.00 97.88 245 GLU A C 1
ATOM 1906 O O . GLU A 1 245 ? 17.175 5.417 -15.028 1.00 97.88 245 GLU A O 1
ATOM 1911 N N . ILE A 1 246 ? 15.448 5.126 -13.596 1.00 98.12 246 ILE A N 1
ATOM 1912 C CA . ILE A 1 246 ? 14.477 4.569 -14.538 1.00 98.12 246 ILE A CA 1
ATOM 1913 C C . ILE A 1 246 ? 13.299 5.538 -14.607 1.00 98.12 246 ILE A C 1
ATOM 1915 O O . ILE A 1 246 ? 12.724 5.918 -13.583 1.00 98.12 246 ILE A O 1
ATOM 1919 N N . VAL A 1 247 ? 12.942 5.952 -15.817 1.00 97.62 247 VAL A N 1
ATOM 1920 C CA . VAL A 1 247 ? 11.825 6.862 -16.066 1.00 97.62 247 VAL A CA 1
ATOM 1921 C C . VAL A 1 247 ? 10.642 6.057 -16.581 1.00 97.62 247 VAL A C 1
ATOM 1923 O O . VAL A 1 247 ? 10.792 5.278 -17.518 1.00 97.62 247 VAL A O 1
ATOM 1926 N N . LEU A 1 248 ? 9.469 6.255 -15.985 1.00 97.44 248 LEU A N 1
ATOM 1927 C CA . LEU A 1 248 ? 8.218 5.598 -16.349 1.00 97.44 248 LEU A CA 1
ATOM 1928 C C . LEU A 1 248 ? 7.197 6.614 -16.875 1.00 97.44 248 LEU A C 1
ATOM 1930 O O . LEU A 1 248 ? 7.069 7.721 -16.337 1.00 97.44 248 LEU A O 1
ATOM 1934 N N . HIS A 1 249 ? 6.423 6.203 -17.875 1.00 96.19 249 HIS A N 1
ATOM 1935 C CA . HIS A 1 249 ? 5.251 6.928 -18.348 1.00 96.19 249 HIS A CA 1
ATOM 1936 C C . HIS A 1 249 ? 4.113 6.805 -17.333 1.00 96.19 249 HIS A C 1
ATOM 1938 O O . HIS A 1 249 ? 3.509 5.745 -17.163 1.00 96.19 249 HIS A O 1
ATOM 1944 N N . GLY A 1 250 ? 3.821 7.911 -16.652 1.00 90.44 250 GLY A N 1
ATOM 1945 C CA . GLY A 1 250 ? 2.640 8.041 -15.819 1.00 90.44 250 GLY A CA 1
ATOM 1946 C C . GLY A 1 250 ? 1.393 8.326 -16.650 1.00 90.44 250 GLY A C 1
ATOM 1947 O O . GLY A 1 250 ? 1.440 8.668 -17.834 1.00 90.44 250 GLY A O 1
ATOM 1948 N N . CYS A 1 251 ? 0.234 8.174 -16.025 1.00 89.12 251 CYS A N 1
ATOM 1949 C CA . CYS A 1 251 ? -1.036 8.472 -16.678 1.00 89.12 251 CYS A CA 1
ATOM 1950 C C . CYS A 1 251 ? -1.277 9.986 -16.711 1.00 89.12 251 CYS A C 1
ATOM 1952 O O . CYS A 1 251 ? -0.746 10.717 -15.884 1.00 89.12 251 CYS A O 1
ATOM 1954 N N . GLN A 1 252 ? -2.094 10.462 -17.656 1.00 87.75 252 GLN A N 1
ATOM 1955 C CA . GLN A 1 252 ? -2.418 11.894 -17.809 1.00 87.75 252 GLN A CA 1
ATOM 1956 C C . GLN A 1 252 ? -1.200 12.791 -18.120 1.00 87.75 252 GLN A C 1
ATOM 1958 O O . GLN A 1 252 ? -1.223 13.986 -17.844 1.00 87.75 252 GLN A O 1
ATOM 1963 N N . GLY A 1 253 ? -0.155 12.225 -18.734 1.00 84.50 253 GLY A N 1
ATOM 1964 C CA . GLY A 1 253 ? 1.066 12.952 -19.089 1.00 84.50 253 GLY A CA 1
ATOM 1965 C C . GLY A 1 253 ? 2.079 13.073 -17.948 1.00 84.50 253 GLY A C 1
ATOM 1966 O O . GLY A 1 253 ? 3.114 13.715 -18.131 1.00 84.50 253 GLY A O 1
ATOM 1967 N N . ASP A 1 254 ? 1.814 12.450 -16.796 1.00 91.88 254 ASP A N 1
ATOM 1968 C CA . ASP A 1 254 ? 2.776 12.371 -15.701 1.00 91.88 254 ASP A CA 1
ATOM 1969 C C . ASP A 1 254 ? 4.037 11.600 -16.119 1.00 91.88 254 ASP A C 1
ATOM 1971 O O . ASP A 1 254 ? 4.029 10.724 -16.984 1.00 91.88 254 ASP A O 1
ATOM 1975 N N . THR A 1 255 ? 5.149 11.905 -15.459 1.00 94.31 255 THR A N 1
ATOM 1976 C CA . THR A 1 255 ? 6.408 11.171 -15.602 1.00 94.31 255 THR A CA 1
ATOM 1977 C C . THR A 1 255 ? 6.915 10.811 -14.217 1.00 94.31 255 THR A C 1
ATOM 1979 O O . THR A 1 255 ? 7.148 11.699 -13.394 1.00 94.31 255 THR A O 1
ATOM 1982 N N . TYR A 1 256 ? 7.117 9.520 -13.960 1.00 95.38 256 TYR A N 1
ATOM 1983 C CA . TYR A 1 256 ? 7.676 9.048 -12.696 1.00 95.38 256 TYR A CA 1
ATOM 1984 C C . TYR A 1 256 ? 9.156 8.734 -12.874 1.00 95.38 256 TYR A C 1
ATOM 1986 O O . TYR A 1 256 ? 9.545 8.013 -13.786 1.00 95.38 256 TYR A O 1
ATOM 1994 N N . ARG A 1 257 ? 9.993 9.295 -12.000 1.00 96.50 257 ARG A N 1
ATOM 1995 C CA . ARG A 1 257 ? 11.444 9.084 -12.003 1.00 96.50 257 ARG A CA 1
ATOM 1996 C C . ARG A 1 257 ? 11.815 8.259 -10.789 1.00 96.50 257 ARG A C 1
ATOM 1998 O O . ARG A 1 257 ? 11.788 8.766 -9.668 1.00 96.50 257 ARG A O 1
ATOM 2005 N N . TRP A 1 258 ? 12.114 6.989 -11.007 1.00 96.06 258 TRP A N 1
ATOM 2006 C CA . TRP A 1 258 ? 12.570 6.092 -9.959 1.00 96.06 258 TRP A CA 1
ATOM 2007 C C . TRP A 1 258 ? 14.085 6.133 -9.924 1.00 96.06 258 TRP A C 1
ATOM 2009 O O . TRP A 1 258 ? 14.760 5.624 -10.818 1.00 96.06 258 TRP A O 1
ATOM 2019 N N . LYS A 1 259 ? 14.608 6.806 -8.902 1.00 96.75 259 LYS A N 1
ATOM 2020 C CA . LYS A 1 259 ? 16.043 6.903 -8.663 1.00 96.75 259 LYS A CA 1
ATOM 2021 C C . LYS A 1 259 ? 16.520 5.687 -7.894 1.00 96.75 259 LYS A C 1
ATOM 2023 O O . LYS A 1 259 ? 15.815 5.210 -7.005 1.00 96.75 259 LYS A O 1
ATOM 2028 N N . ARG A 1 260 ? 17.732 5.236 -8.200 1.00 97.25 260 ARG A N 1
ATOM 2029 C CA . ARG A 1 260 ? 18.405 4.196 -7.430 1.00 97.25 260 ARG A CA 1
ATOM 2030 C C . ARG A 1 260 ? 18.564 4.660 -5.976 1.00 97.25 260 ARG A C 1
ATOM 2032 O O . ARG A 1 260 ? 19.148 5.722 -5.759 1.00 97.25 260 ARG A O 1
ATOM 2039 N N . PRO A 1 261 ? 18.058 3.906 -4.988 1.00 93.75 261 PRO A N 1
ATOM 2040 C CA . PRO A 1 261 ? 18.223 4.270 -3.590 1.00 93.75 261 PRO A CA 1
ATOM 2041 C C . PRO A 1 261 ? 19.694 4.248 -3.160 1.00 93.75 261 PRO A C 1
ATOM 2043 O O . PRO A 1 261 ? 20.444 3.340 -3.525 1.00 93.75 261 PRO A O 1
ATOM 2046 N N . GLU A 1 262 ? 20.083 5.220 -2.339 1.00 86.75 262 GLU A N 1
ATOM 2047 C CA . GLU A 1 262 ? 21.333 5.202 -1.576 1.00 86.75 262 GLU A CA 1
ATOM 2048 C C . GLU A 1 262 ? 21.013 4.610 -0.196 1.00 86.75 262 GLU A C 1
ATOM 2050 O O . GLU A 1 262 ? 20.440 5.293 0.652 1.00 86.75 262 GLU A O 1
ATOM 2055 N N . ARG A 1 263 ? 21.282 3.314 -0.005 1.00 81.12 263 ARG A N 1
ATOM 2056 C CA . ARG A 1 263 ? 20.977 2.562 1.222 1.00 81.12 263 ARG A CA 1
ATOM 2057 C C . ARG A 1 263 ? 22.173 1.722 1.647 1.00 81.12 263 ARG A C 1
ATOM 2059 O O . ARG A 1 263 ? 22.873 1.215 0.739 1.00 81.12 263 ARG A O 1
#

Sequence (263 aa):
MSVPYGVYIGRDVEVVVTAQHTIAFRRSDAGGFLESTLLDTASAECIGVCRTAPCCTEMRMPPQSWRYAFAAGRPIASDDEMRRLLGQPVLDLSPTDDGVEVRYRDGEAHVATLAETFAMADLVPPCPPANEHNVAQCLQSWTTCCDETVREGAFVGVTINTRKHMYIFEIMPGSIYCRAARWAVCDRGVVFNQNFRQRFEAYMIADNREAMNDLEYDVALFDADGCVWDDRSVYWSVSSVSGDEIVLHGCQGDTYRWKRPER

Secondary structure (DSSP, 8-state):
-PPPSEEEE-SSEEEEE-SSEEEEEEEETTTTEEEEEEEETTT-BEEEEEEEES-BSSTT---SEEEEEE-SSS-EESSHHHHTTTTSB-EEEEE-SSEEEEEETTS-EEEEEEEEE--GGGGS---PPP-TTSHHHHHHHHH-EEEEEEETTEEEEEEEE-SSEEEEEEEETTEEEEEEEEEEEETTEEEEEEEEEESSSEEE-S-GGGGGS-----GGG-BTTB-EEETTEEEEEEEEEETTEEEEE-GGG-EEEEEPP--

pLDDT: mean 95.05, std 4.74, range [55.16, 98.88]

Foldseek 3Di:
DQFAAAWWFFFFKIWGDDQFKIWIWGQDPVVQWIKIFIAGRVQLFTQKMKIFDHEDQDPPAFTPDIWMWHPKVDIDTPDPVRVVRGRDNQWDWDDDPFHTWIAGPVGDITGTGGLTHDHQVQLQDDQFFDDLPCQQVNQQRLQRHWDFDDDPNIGFWTWHDHNFWTFTAGDDVVWTWTWIWTWGGDSFGIKIATQAIDTRHGHHHSTRCVSSDHDDDDPVQRDQVAWDDDPRMIGWTFPDGGRFWTWTHDPPRDIDIRGRDDD